Protein AF-A0A7V5AS03-F1 (afdb_monomer)

Radius of gyration: 20.43 Å; Cα contacts (8 Å, |Δi|>4): 268; chains: 1; bounding box: 52×43×60 Å

Sequence (232 aa):
MTRRVFMLVLIAIARPTVVSLLVSAAVMFVGWFINIVTYGILQKKQKLITSGPYAFVRNPFYVGTFFADVGMSIAANPFDLIVLLICVLYFFLQVLFYGLQIKREERDLLALFGEEYSAYCRRVPRIVPSIRSGLRNGGFHFEWSFDVALFNRVFSRATGAYLWLCFIWGVFLVSPKGGCFLSGSLQFNRLLSDRLFLPIFVAAVCVYGMFKVIEDVHKNEEKRKAKGIQFS

pLDDT: mean 82.78, std 12.19, range [33.81, 95.69]

Foldseek 3Di:
DLVVVLLVVLLQQALFDPVLLVQLVVLLVQLLVQQLQVQQQDPDLPDDDCAACNQFAVCSNVVSVVSNLVSSLSRSPCVDPVSVVSSVVSVVVSVVVVVVVLVVVLVVCCVRPPPVSVVSPVQYHHHDTDPVSQVVRHHRDGDGHPLSSLLSVSQLVSLVSVLSSLVSVLLCVQCVPSDRPVVDDPSVVVSCVDPPSVVVNVVSVVSSVVSVVVNVVSNVVVVVVVVDDPPD

Mean predicted aligned error: 8.15 Å

Nearest PDB structures (foldseek):
  7bw1-assembly1_A  TM=6.493E-01  e=6.201E-01  Homo sapiens
  7c83-assembly1_A  TM=5.846E-01  e=6.513E-01  Pseudomonadota bacterium

Solvent-accessible surface area (backbone atoms only — not comparable to full-atom values): 12228 Å² total; per-residue (Å²): 114,68,69,60,54,51,54,53,55,41,60,55,66,28,54,56,45,73,67,32,42,54,53,13,52,55,36,26,47,54,8,43,51,44,30,46,59,45,31,13,55,53,55,82,94,76,59,92,79,50,41,23,62,34,8,19,9,66,41,42,51,59,47,11,49,48,34,31,52,50,11,55,45,33,30,28,27,54,86,40,68,68,52,35,53,53,48,52,53,48,50,54,52,46,52,54,55,46,54,55,50,49,55,51,52,53,49,54,46,37,73,74,47,41,66,63,44,54,57,47,58,75,61,25,42,65,67,67,71,31,70,72,28,10,64,74,43,59,28,78,59,66,76,75,32,68,68,40,17,39,61,64,43,43,59,41,56,45,42,53,53,50,50,52,49,50,51,52,51,44,54,42,71,57,43,85,70,82,58,62,59,81,70,70,70,75,47,59,60,51,43,70,64,36,85,68,50,45,62,54,53,51,50,51,51,52,51,33,52,50,45,45,50,52,31,52,50,53,47,51,50,52,53,44,59,76,72,56,76,86,80,126

Secondary structure (DSSP, 8-state):
-HHHHHHHHHHHH----HHHHHHHHHHHHHHHHHHHHHHHH--TTTS---STHHHH-S-HHHHHHHHHHHHHHHHT-TTSHHHHHHHHHHHHHHHHHHHHHHHHHHHHHHHHHHHHHHHHHHHS-SSS--HHHHHHTTTT-----HHHHHHTTHHHHHHHHHHHHHHHHHHHHH-TT---TTS-SHHHHHHHH-TTHHHHHHHHHHHHHHHHHHHHHHHHHHHHHHHS----

Structure (mmCIF, N/CA/C/O backbone):
data_AF-A0A7V5AS03-F1
#
_entry.id   AF-A0A7V5AS03-F1
#
loop_
_atom_site.group_PDB
_atom_site.id
_atom_site.type_symbol
_atom_site.label_atom_id
_atom_site.label_alt_id
_atom_site.label_comp_id
_atom_site.label_asym_id
_atom_site.label_entity_id
_atom_site.label_seq_id
_atom_site.pdbx_PDB_ins_code
_atom_site.Cartn_x
_atom_site.Cartn_y
_atom_site.Cartn_z
_atom_site.occupancy
_atom_site.B_iso_or_equiv
_atom_site.auth_seq_id
_atom_site.auth_comp_id
_atom_site.auth_asym_id
_atom_site.auth_atom_id
_atom_site.pdbx_PDB_model_num
ATOM 1 N N . MET A 1 1 ? 12.578 -1.404 5.819 1.00 55.88 1 MET A N 1
ATOM 2 C CA . MET A 1 1 ? 13.879 -1.643 5.157 1.00 55.88 1 MET A CA 1
ATOM 3 C C . MET A 1 1 ? 13.707 -2.489 3.895 1.00 55.88 1 MET A C 1
ATOM 5 O O . MET A 1 1 ? 14.140 -2.046 2.842 1.00 55.88 1 MET A O 1
ATOM 9 N N . THR A 1 2 ? 12.969 -3.602 3.961 1.00 74.25 2 THR A N 1
ATOM 10 C CA . THR A 1 2 ? 12.704 -4.542 2.847 1.00 74.25 2 THR A CA 1
ATOM 11 C C . THR A 1 2 ? 12.249 -3.903 1.526 1.00 74.25 2 THR A C 1
ATOM 13 O O . THR A 1 2 ? 12.865 -4.136 0.495 1.00 74.25 2 THR A O 1
ATOM 16 N N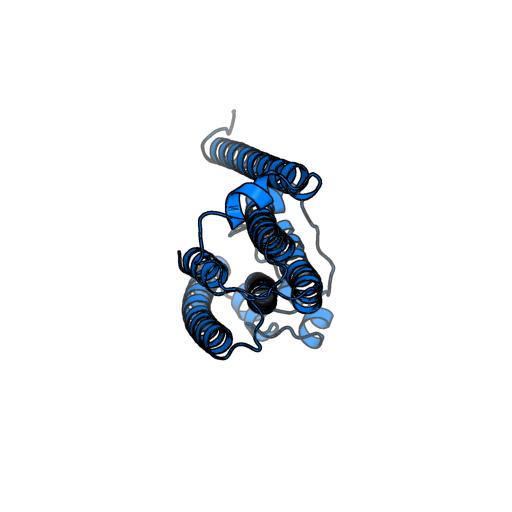 . ARG A 1 3 ? 11.229 -3.032 1.542 1.00 81.69 3 ARG A N 1
ATOM 17 C CA . ARG A 1 3 ? 10.676 -2.423 0.311 1.00 81.69 3 ARG A CA 1
ATOM 18 C C . ARG A 1 3 ? 11.675 -1.551 -0.467 1.00 81.69 3 ARG A C 1
ATOM 20 O O . ARG A 1 3 ? 11.662 -1.562 -1.688 1.00 81.69 3 ARG A O 1
ATOM 27 N N . ARG A 1 4 ? 12.553 -0.815 0.227 1.00 84.06 4 ARG A N 1
ATOM 28 C CA . ARG A 1 4 ? 13.565 0.040 -0.427 1.00 84.06 4 ARG A CA 1
ATOM 29 C C . ARG A 1 4 ? 14.640 -0.794 -1.117 1.00 84.06 4 ARG A C 1
ATOM 31 O O . ARG A 1 4 ? 15.046 -0.459 -2.218 1.00 84.06 4 ARG A O 1
ATOM 38 N N . VAL A 1 5 ? 15.068 -1.882 -0.479 1.00 85.75 5 VAL A N 1
ATOM 39 C CA . VAL A 1 5 ? 16.029 -2.819 -1.075 1.00 85.75 5 VAL A CA 1
ATOM 40 C C . VAL A 1 5 ? 15.427 -3.455 -2.325 1.00 85.75 5 VAL A C 1
ATOM 42 O O . VAL A 1 5 ? 16.068 -3.451 -3.366 1.00 85.75 5 VAL A O 1
ATOM 45 N N . PHE A 1 6 ? 14.170 -3.901 -2.257 1.00 86.62 6 PHE A N 1
ATOM 46 C CA . PHE A 1 6 ? 13.455 -4.435 -3.417 1.00 86.62 6 PHE A CA 1
ATOM 47 C C . PHE A 1 6 ? 13.388 -3.435 -4.583 1.00 86.62 6 PHE A C 1
ATOM 49 O O . PHE A 1 6 ? 13.744 -3.783 -5.701 1.00 86.62 6 PHE A O 1
ATOM 56 N N . MET A 1 7 ? 13.031 -2.173 -4.317 1.00 85.38 7 MET A N 1
ATOM 57 C CA . MET A 1 7 ? 13.027 -1.103 -5.327 1.00 85.38 7 MET A CA 1
ATOM 58 C C . MET A 1 7 ? 14.393 -0.912 -6.007 1.00 85.38 7 MET A C 1
ATOM 60 O O . MET A 1 7 ? 14.444 -0.712 -7.218 1.00 85.38 7 MET A O 1
ATOM 64 N N . LEU A 1 8 ? 15.490 -0.959 -5.243 1.00 86.06 8 LEU A N 1
ATOM 65 C CA . LEU A 1 8 ? 16.849 -0.823 -5.782 1.00 86.06 8 LEU A CA 1
ATOM 66 C C . LEU A 1 8 ? 17.249 -2.033 -6.631 1.00 86.06 8 LEU A C 1
ATOM 68 O O . LEU A 1 8 ? 17.814 -1.861 -7.708 1.00 86.06 8 LEU A O 1
ATOM 72 N N . VAL A 1 9 ? 16.915 -3.242 -6.171 1.00 86.06 9 VAL A N 1
ATOM 73 C CA . VAL A 1 9 ? 17.137 -4.478 -6.933 1.00 86.06 9 VAL A CA 1
ATOM 74 C C . VAL A 1 9 ? 16.369 -4.426 -8.249 1.00 86.06 9 VAL A C 1
ATOM 76 O O . VAL A 1 9 ? 16.963 -4.682 -9.291 1.00 86.06 9 VAL A O 1
ATOM 79 N N . LEU A 1 10 ? 15.091 -4.030 -8.222 1.00 84.56 10 LEU A N 1
ATOM 80 C CA . LEU A 1 10 ? 14.282 -3.895 -9.430 1.00 84.56 10 LEU A CA 1
ATOM 81 C C . LEU A 1 10 ? 14.875 -2.879 -10.406 1.00 84.56 10 LEU A C 1
ATOM 83 O O . LEU A 1 10 ? 14.953 -3.193 -11.583 1.00 84.56 10 LEU A O 1
ATOM 87 N N . ILE A 1 11 ? 15.349 -1.713 -9.951 1.00 83.69 11 ILE A N 1
ATOM 88 C CA . ILE A 1 11 ? 16.015 -0.737 -10.838 1.00 83.69 11 ILE A CA 1
ATOM 89 C C . ILE A 1 11 ? 17.204 -1.369 -11.572 1.00 83.69 11 ILE A C 1
ATOM 91 O O . ILE A 1 11 ? 17.382 -1.128 -12.762 1.00 83.69 11 ILE A O 1
ATOM 95 N N . ALA A 1 12 ? 18.007 -2.181 -10.880 1.00 81.56 12 ALA A N 1
ATOM 96 C CA . ALA A 1 12 ? 19.215 -2.763 -11.457 1.00 81.56 12 ALA A CA 1
ATOM 97 C C . ALA A 1 12 ? 18.928 -3.788 -12.568 1.00 81.56 12 ALA A C 1
ATOM 99 O O . ALA A 1 12 ? 19.730 -3.927 -13.491 1.00 81.56 12 ALA A O 1
ATOM 100 N N . ILE A 1 13 ? 17.800 -4.497 -12.481 1.00 80.12 13 ILE A N 1
ATOM 101 C CA . ILE A 1 13 ? 17.441 -5.596 -13.394 1.00 80.12 13 ILE A CA 1
ATOM 102 C C . ILE A 1 13 ? 16.278 -5.261 -14.336 1.00 80.12 13 ILE A C 1
ATOM 104 O O . ILE A 1 13 ? 15.961 -6.064 -15.211 1.00 80.12 13 ILE A O 1
ATOM 108 N N . ALA A 1 14 ? 15.615 -4.118 -14.143 1.00 80.75 14 ALA A N 1
ATOM 109 C CA . ALA A 1 14 ? 14.392 -3.771 -14.852 1.00 80.75 14 ALA A CA 1
ATOM 110 C C . ALA A 1 14 ? 14.622 -3.699 -16.363 1.00 80.75 14 ALA A C 1
ATOM 112 O O . ALA A 1 14 ? 15.561 -3.063 -16.847 1.00 80.75 14 ALA A O 1
ATOM 113 N N . ARG A 1 15 ? 13.694 -4.298 -17.111 1.00 81.50 15 ARG A N 1
ATOM 114 C CA . ARG A 1 15 ? 13.629 -4.208 -18.576 1.00 81.50 15 ARG A CA 1
ATOM 115 C C . ARG A 1 15 ? 12.281 -3.636 -19.010 1.00 81.50 15 ARG A C 1
ATOM 117 O O . ARG A 1 15 ? 11.493 -4.356 -19.623 1.00 81.50 15 ARG A O 1
ATOM 124 N N . PRO A 1 16 ? 11.976 -2.378 -18.646 1.00 83.81 16 PRO A N 1
ATOM 125 C CA . PRO A 1 16 ? 10.652 -1.798 -18.835 1.00 83.81 16 PRO A CA 1
ATOM 126 C C . PRO A 1 16 ? 10.241 -1.769 -20.312 1.00 83.81 16 PRO A C 1
ATOM 128 O O . PRO A 1 16 ? 11.069 -1.645 -21.211 1.00 83.81 16 PRO A O 1
ATOM 131 N N . THR A 1 17 ? 8.936 -1.855 -20.554 1.00 84.81 17 THR A N 1
ATOM 132 C CA . THR A 1 17 ? 8.297 -1.640 -21.859 1.00 84.81 17 THR A CA 1
ATOM 133 C C . THR A 1 17 ? 7.245 -0.543 -21.706 1.00 84.81 17 THR A C 1
ATOM 135 O O . THR A 1 17 ? 6.766 -0.304 -20.598 1.00 84.81 17 THR A O 1
ATOM 138 N N . VAL A 1 18 ? 6.826 0.107 -22.797 1.00 85.50 18 VAL A N 1
ATOM 139 C CA . VAL A 1 18 ? 5.763 1.134 -22.728 1.00 85.50 18 VAL A CA 1
ATOM 140 C C . VAL A 1 18 ? 4.493 0.565 -22.091 1.00 85.50 18 VAL A C 1
ATOM 142 O O . VAL A 1 18 ? 3.920 1.180 -21.196 1.00 85.50 18 VAL A O 1
ATOM 145 N N . VAL A 1 19 ? 4.091 -0.642 -22.500 1.00 87.69 19 VAL A N 1
ATOM 146 C CA . VAL A 1 19 ? 2.902 -1.316 -21.961 1.00 87.69 19 VAL A CA 1
ATOM 147 C C . VAL A 1 19 ? 3.066 -1.590 -20.469 1.00 87.69 19 VAL A C 1
ATOM 149 O O . VAL A 1 19 ? 2.176 -1.261 -19.689 1.00 87.69 19 VAL A O 1
ATOM 152 N N . SER A 1 20 ? 4.210 -2.135 -20.043 1.00 87.56 20 SER A N 1
ATOM 153 C CA . SER A 1 20 ? 4.434 -2.441 -18.629 1.00 87.56 20 SER A CA 1
ATOM 154 C C . SER A 1 20 ? 4.477 -1.178 -17.764 1.00 87.56 20 SER A C 1
ATOM 156 O O . SER A 1 20 ? 3.948 -1.175 -16.656 1.00 87.56 20 SER A O 1
ATOM 158 N N . LEU A 1 21 ? 5.01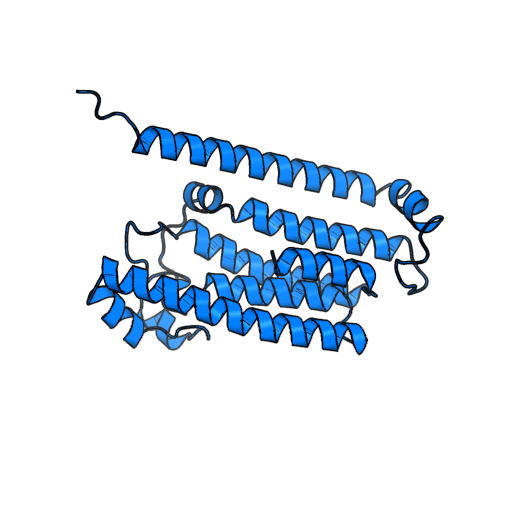4 -0.074 -18.283 1.00 88.75 21 LEU A N 1
ATOM 159 C CA . LEU A 1 21 ? 5.024 1.219 -17.602 1.00 88.75 21 LEU A CA 1
ATOM 160 C C . LEU A 1 21 ? 3.614 1.811 -17.467 1.00 88.75 21 LEU A C 1
ATOM 162 O O . LEU A 1 21 ? 3.232 2.215 -16.370 1.00 88.75 21 LEU A O 1
ATOM 166 N N . LEU A 1 22 ? 2.808 1.799 -18.531 1.00 90.69 22 LEU A N 1
ATOM 167 C CA . LEU A 1 22 ? 1.426 2.290 -18.483 1.00 90.69 22 LEU A CA 1
ATOM 168 C C . LEU A 1 22 ? 0.554 1.465 -17.529 1.00 90.69 22 LEU A C 1
ATOM 170 O O . LEU A 1 22 ? -0.144 2.025 -16.681 1.00 90.69 22 LEU A O 1
ATOM 174 N N . VAL A 1 23 ? 0.644 0.134 -17.611 1.00 92.81 23 VAL A N 1
ATOM 175 C CA . VAL A 1 23 ? -0.077 -0.766 -16.701 1.00 92.81 23 VAL A CA 1
ATOM 176 C C . VAL A 1 23 ? 0.400 -0.561 -15.262 1.00 92.81 23 VAL A C 1
ATOM 178 O O . VAL A 1 23 ? -0.426 -0.476 -14.354 1.00 92.81 23 VAL A O 1
ATOM 181 N N . SER A 1 24 ? 1.710 -0.409 -15.037 1.00 92.62 24 SER A N 1
ATOM 182 C CA . SER A 1 24 ? 2.242 -0.139 -13.699 1.00 92.62 24 SER A CA 1
ATOM 183 C C . SER A 1 24 ? 1.695 1.155 -13.106 1.00 92.62 24 SER A C 1
ATOM 185 O O . SER A 1 24 ? 1.275 1.148 -11.953 1.00 92.62 24 SER A O 1
ATOM 187 N N . ALA A 1 25 ? 1.623 2.235 -13.890 1.00 92.62 25 ALA A N 1
ATOM 188 C CA . ALA A 1 25 ? 1.111 3.520 -13.434 1.00 92.62 25 ALA A CA 1
ATOM 189 C C . ALA A 1 25 ? -0.353 3.402 -12.992 1.00 92.62 25 ALA A C 1
ATOM 191 O O . ALA A 1 25 ? -0.701 3.853 -11.901 1.00 92.62 25 ALA A O 1
ATOM 192 N N . ALA A 1 26 ? -1.188 2.722 -13.786 1.00 95.44 26 ALA A N 1
ATOM 193 C CA . ALA A 1 26 ? -2.590 2.483 -13.453 1.00 95.44 26 ALA A CA 1
ATOM 194 C C . ALA A 1 26 ? -2.748 1.640 -12.173 1.00 95.44 26 ALA A C 1
ATOM 196 O O . ALA A 1 26 ? -3.506 2.001 -11.272 1.00 95.44 26 ALA A O 1
ATOM 197 N N . VAL A 1 27 ? -1.994 0.544 -12.048 1.00 95.50 27 VAL A N 1
ATOM 198 C CA . VAL A 1 27 ? -2.061 -0.345 -10.875 1.00 95.50 27 VAL A CA 1
ATOM 199 C C . VAL A 1 27 ? -1.530 0.347 -9.611 1.00 95.50 27 VAL A C 1
ATOM 201 O O . VAL A 1 27 ? -2.137 0.248 -8.542 1.00 95.50 27 VAL A O 1
ATOM 204 N N . MET A 1 28 ? -0.431 1.101 -9.721 1.00 93.88 28 MET A N 1
ATOM 205 C CA . MET A 1 28 ? 0.105 1.905 -8.619 1.00 93.88 28 MET A CA 1
ATOM 206 C C . MET A 1 28 ? -0.878 2.991 -8.191 1.00 93.88 28 MET A C 1
ATOM 208 O O . MET A 1 28 ? -1.044 3.204 -6.989 1.00 93.88 28 MET A O 1
ATOM 212 N N . PHE A 1 29 ? -1.559 3.632 -9.142 1.00 93.62 29 PHE A N 1
ATOM 213 C CA . PHE A 1 29 ? -2.587 4.624 -8.854 1.00 93.62 29 PHE A CA 1
ATOM 214 C C . PHE A 1 29 ? -3.712 4.044 -8.004 1.00 93.62 29 PHE A C 1
ATOM 216 O O . PHE A 1 29 ? -4.018 4.601 -6.951 1.00 93.62 29 PHE A O 1
ATOM 223 N N . VAL A 1 30 ? -4.246 2.878 -8.377 1.00 95.56 30 VAL A N 1
ATOM 224 C CA . VAL A 1 30 ? -5.272 2.183 -7.584 1.00 95.56 30 VAL A CA 1
ATOM 225 C C . VAL A 1 30 ? -4.769 1.877 -6.170 1.00 95.56 30 VAL A C 1
ATOM 227 O O . VAL A 1 30 ? -5.444 2.191 -5.187 1.00 95.56 30 VAL A O 1
ATOM 230 N N . GLY A 1 31 ? -3.565 1.314 -6.038 1.00 94.25 31 GLY A N 1
ATOM 231 C CA . GLY A 1 31 ? -3.004 0.967 -4.731 1.00 94.25 31 GLY A CA 1
ATOM 232 C C . GLY A 1 31 ? -2.789 2.178 -3.819 1.00 94.25 31 GLY A C 1
ATOM 233 O O . GLY A 1 31 ? -3.138 2.154 -2.634 1.00 94.25 31 GLY A O 1
ATOM 234 N N . TRP A 1 32 ? -2.255 3.269 -4.368 1.00 92.81 32 TRP A N 1
ATOM 235 C CA . TRP A 1 32 ? -2.048 4.501 -3.611 1.00 92.81 32 TRP A CA 1
ATOM 236 C C . TRP A 1 32 ? -3.347 5.225 -3.296 1.00 92.81 32 TRP A C 1
ATOM 238 O O . TRP A 1 32 ? -3.466 5.747 -2.191 1.00 92.81 32 TRP A O 1
ATOM 248 N N . PHE A 1 33 ? -4.329 5.199 -4.193 1.00 92.88 33 PHE A N 1
ATOM 249 C CA . PHE A 1 33 ? -5.653 5.749 -3.930 1.00 92.88 33 PHE A CA 1
ATOM 250 C C . PHE A 1 33 ? -6.300 5.075 -2.713 1.00 92.88 33 PHE A C 1
ATOM 252 O O . PHE A 1 33 ? -6.699 5.760 -1.772 1.00 92.88 33 PHE A O 1
ATOM 259 N N . ILE A 1 34 ? -6.282 3.736 -2.654 1.00 92.94 34 ILE A N 1
ATOM 260 C CA . ILE A 1 34 ? -6.764 2.975 -1.486 1.00 92.94 34 ILE A CA 1
ATOM 261 C C . ILE A 1 34 ? -6.042 3.421 -0.206 1.00 92.94 34 ILE A C 1
ATOM 263 O O . ILE A 1 34 ? -6.679 3.636 0.828 1.00 92.94 34 ILE A O 1
ATOM 267 N N . ASN A 1 35 ? -4.719 3.591 -0.264 1.00 93.06 35 ASN A N 1
ATOM 268 C CA . ASN A 1 35 ? -3.922 4.017 0.886 1.00 93.06 35 ASN A CA 1
ATOM 269 C C . ASN A 1 35 ? -4.222 5.457 1.326 1.00 93.06 35 ASN A C 1
ATOM 271 O O . ASN A 1 35 ? -4.275 5.709 2.527 1.00 93.06 35 ASN A O 1
ATOM 275 N N . ILE A 1 36 ? -4.422 6.389 0.390 1.00 91.31 36 ILE A N 1
ATOM 276 C CA . ILE A 1 36 ? -4.763 7.793 0.679 1.00 91.31 36 ILE A CA 1
ATOM 277 C C . ILE A 1 36 ? -6.121 7.872 1.376 1.00 91.31 36 ILE A C 1
ATOM 279 O O . ILE A 1 36 ? -6.247 8.537 2.405 1.00 91.31 36 ILE A O 1
ATOM 283 N N . VAL A 1 37 ? -7.116 7.138 0.873 1.00 91.06 37 VAL A N 1
ATOM 284 C CA . VAL A 1 37 ? -8.435 7.062 1.512 1.00 91.06 37 VAL A CA 1
ATOM 285 C C . VAL A 1 37 ? -8.320 6.431 2.901 1.00 91.06 37 VAL A C 1
ATOM 287 O O . VAL A 1 37 ? -8.812 6.992 3.875 1.00 91.06 37 VAL A O 1
ATOM 290 N N . THR A 1 38 ? -7.604 5.308 3.017 1.00 91.00 38 THR A N 1
ATOM 291 C CA . THR A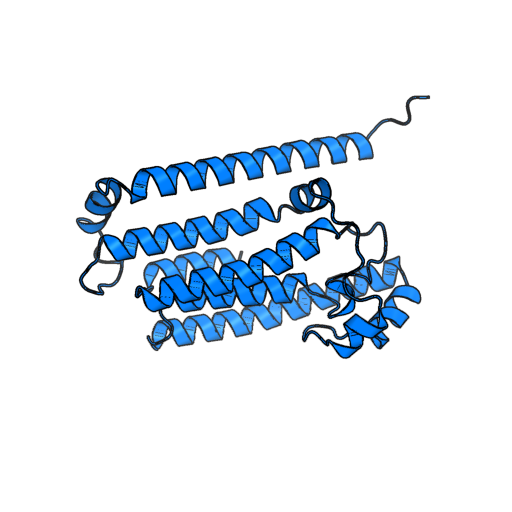 1 38 ? -7.408 4.587 4.287 1.00 91.00 38 THR A CA 1
ATOM 292 C C . THR A 1 38 ? -6.726 5.446 5.349 1.00 91.00 38 THR A C 1
ATOM 294 O O . THR A 1 38 ? -7.126 5.436 6.510 1.00 91.00 38 THR A O 1
ATOM 297 N N . TYR A 1 39 ? -5.680 6.185 4.985 1.00 89.31 39 TYR A N 1
ATOM 298 C CA . TYR A 1 39 ? -4.938 6.978 5.957 1.00 89.31 39 TYR A CA 1
ATOM 299 C C . TYR A 1 39 ? -5.607 8.293 6.319 1.00 89.31 39 TYR A C 1
ATOM 301 O O . TYR A 1 39 ? -5.368 8.753 7.429 1.00 89.31 39 TYR A O 1
ATOM 309 N N . GLY A 1 40 ? -6.430 8.879 5.447 1.00 86.25 40 GLY A N 1
ATOM 310 C CA . GLY A 1 40 ? -7.164 10.103 5.784 1.00 86.25 40 GLY A CA 1
ATOM 311 C C . GLY A 1 40 ? -8.299 9.900 6.779 1.00 86.25 40 GLY A C 1
ATOM 312 O O . GLY A 1 40 ? -8.769 10.863 7.369 1.00 86.25 40 GLY A O 1
ATOM 313 N N . ILE A 1 41 ? -8.704 8.653 7.019 1.00 87.50 41 ILE A N 1
ATOM 314 C CA . ILE A 1 41 ? -9.659 8.312 8.082 1.00 87.50 41 ILE A CA 1
ATOM 315 C C . ILE A 1 41 ? -8.979 7.769 9.341 1.00 87.50 41 ILE A C 1
ATOM 317 O O . ILE A 1 41 ? -9.590 7.748 10.403 1.00 87.50 41 ILE A O 1
ATOM 321 N N . LEU A 1 42 ? -7.724 7.309 9.250 1.00 85.69 42 LEU A N 1
ATOM 322 C CA . LEU A 1 42 ? -7.068 6.559 10.321 1.00 85.69 42 LEU A CA 1
ATOM 323 C C . LEU A 1 42 ? -6.574 7.456 11.469 1.00 85.69 42 LEU A C 1
ATOM 325 O O . LEU A 1 42 ? -5.442 7.946 11.454 1.00 85.69 42 LEU A O 1
ATOM 329 N N . GLN A 1 43 ? -7.379 7.544 12.525 1.00 81.38 43 GLN A N 1
ATOM 330 C CA . GLN A 1 43 ? -7.007 8.108 13.825 1.00 81.38 43 GLN A CA 1
ATOM 331 C C . GLN A 1 43 ? -6.413 7.021 14.730 1.00 81.38 43 GLN A C 1
ATOM 333 O O . GLN A 1 43 ? -7.114 6.259 15.401 1.00 81.38 43 GLN A O 1
ATOM 338 N N . LYS A 1 44 ? -5.083 6.899 14.721 1.00 75.38 44 LYS A N 1
ATOM 339 C CA . LYS A 1 44 ? -4.384 5.802 15.408 1.00 75.38 44 LYS A CA 1
ATOM 340 C C . LYS A 1 44 ? -4.657 5.805 16.912 1.00 75.38 44 LYS A C 1
ATOM 342 O O . LYS A 1 44 ? -4.325 6.767 17.594 1.00 75.38 44 LYS A O 1
ATOM 347 N N . LYS A 1 45 ? -5.158 4.672 17.419 1.00 74.31 45 LYS A N 1
ATOM 348 C CA . LYS A 1 45 ? -5.345 4.371 18.852 1.00 74.31 45 LYS A CA 1
ATOM 349 C C . LYS A 1 45 ? -6.292 5.325 19.608 1.00 74.31 45 LYS A C 1
ATOM 351 O O . LYS A 1 45 ? -6.347 5.239 20.825 1.00 74.31 45 LYS A O 1
ATOM 356 N N . GLN A 1 46 ? -7.038 6.189 18.913 1.00 79.50 46 GLN A N 1
ATOM 357 C CA . GLN A 1 46 ? -8.012 7.099 19.535 1.00 79.50 46 GLN A CA 1
ATOM 358 C C . GLN A 1 46 ? -9.440 6.547 19.475 1.00 79.50 46 GLN A C 1
ATOM 360 O O . GLN A 1 46 ? -10.172 6.617 20.455 1.00 79.50 46 GLN A O 1
ATOM 365 N N . LYS A 1 47 ? -9.828 5.962 18.337 1.00 85.69 47 LYS A N 1
ATOM 366 C CA . LYS A 1 47 ? -11.159 5.385 18.126 1.00 85.69 47 LYS A CA 1
ATOM 367 C C . LYS A 1 47 ? -11.070 4.157 17.232 1.00 85.69 47 LYS A C 1
ATOM 369 O O . LYS A 1 47 ? -10.229 4.102 16.330 1.00 85.69 47 LYS A O 1
ATOM 374 N N . LEU A 1 48 ? -11.945 3.181 17.462 1.00 89.44 48 LEU A N 1
ATOM 375 C CA . LEU A 1 48 ? -12.084 2.052 16.557 1.00 89.44 48 LEU A CA 1
ATOM 376 C C . LEU A 1 48 ? -12.819 2.493 15.283 1.00 89.44 48 LEU A C 1
ATOM 378 O O . LEU A 1 48 ? -13.978 2.901 15.316 1.00 89.44 48 LEU A O 1
ATOM 382 N N . ILE A 1 49 ? -12.135 2.404 14.143 1.00 90.25 49 ILE A N 1
ATOM 383 C CA . ILE A 1 49 ? -12.698 2.752 12.836 1.00 90.25 49 ILE A CA 1
ATOM 384 C C . ILE A 1 49 ? -13.159 1.475 12.146 1.00 90.25 49 ILE A C 1
ATOM 386 O O . ILE A 1 49 ? -12.370 0.557 11.919 1.00 90.25 49 ILE A O 1
ATOM 390 N N . THR A 1 50 ? -14.445 1.430 11.807 1.00 91.19 50 THR A N 1
ATOM 391 C CA . THR A 1 50 ? -15.086 0.271 11.166 1.00 91.19 50 THR A CA 1
ATOM 392 C C . THR A 1 50 ? -15.820 0.626 9.871 1.00 91.19 50 THR A C 1
ATOM 394 O O . THR A 1 50 ? -16.407 -0.257 9.250 1.00 91.19 50 THR A O 1
ATOM 397 N N . SER A 1 51 ? -15.759 1.891 9.441 1.00 90.25 51 SER A N 1
ATOM 398 C CA . SER A 1 51 ? -16.425 2.413 8.244 1.00 90.25 51 SER A CA 1
ATOM 399 C C . SER A 1 51 ? -15.448 2.716 7.099 1.00 90.25 51 SER A C 1
ATOM 401 O O . SER A 1 51 ? -14.222 2.660 7.256 1.00 90.25 51 SER A O 1
ATOM 403 N N . GLY A 1 52 ? -15.985 2.998 5.908 1.00 90.50 52 GLY A N 1
ATOM 404 C CA . GLY A 1 52 ? -15.178 3.239 4.713 1.00 90.50 52 GLY A CA 1
ATOM 405 C C . GLY A 1 52 ? -14.416 1.981 4.278 1.00 90.50 52 GLY A C 1
ATOM 406 O O . GLY A 1 52 ? -14.960 0.881 4.361 1.00 90.50 52 GLY A O 1
ATOM 407 N N . PRO A 1 53 ? -13.143 2.080 3.848 1.00 92.69 53 PRO A N 1
ATOM 408 C CA . PRO A 1 53 ? -12.323 0.910 3.517 1.00 92.69 53 PRO A CA 1
ATOM 409 C C . PRO A 1 53 ? -12.271 -0.160 4.622 1.00 92.69 53 PRO A C 1
ATOM 411 O O . PRO A 1 53 ? -12.212 -1.352 4.310 1.00 92.69 53 PRO A O 1
ATOM 414 N N . TYR A 1 54 ? -12.355 0.244 5.897 1.00 92.69 54 TYR A N 1
ATOM 415 C CA . TYR A 1 54 ? -12.371 -0.672 7.043 1.00 92.69 54 TYR A CA 1
ATOM 416 C C . TYR A 1 54 ? -13.664 -1.508 7.132 1.00 92.69 54 TYR A C 1
ATOM 418 O O . TYR A 1 54 ? -13.662 -2.580 7.725 1.00 92.69 54 TYR A O 1
ATOM 426 N N . ALA A 1 55 ? -14.755 -1.107 6.470 1.00 93.44 55 ALA A N 1
ATOM 427 C CA . ALA A 1 55 ? -15.977 -1.915 6.394 1.00 93.44 55 ALA A CA 1
ATOM 428 C C . ALA A 1 55 ? -15.804 -3.169 5.508 1.00 93.44 55 ALA A C 1
ATOM 430 O O . ALA A 1 55 ? -16.445 -4.205 5.727 1.00 93.44 55 ALA A O 1
ATOM 431 N N . PHE A 1 56 ? -14.934 -3.088 4.494 1.00 94.31 56 PHE A N 1
ATOM 432 C CA . PHE A 1 56 ? -14.716 -4.146 3.500 1.00 94.31 56 PHE A CA 1
ATOM 433 C C . PHE A 1 56 ? -13.610 -5.122 3.906 1.00 94.31 56 PHE A C 1
ATOM 435 O O . PHE A 1 56 ? -13.672 -6.305 3.563 1.00 94.31 56 PHE A O 1
ATOM 442 N N . VAL A 1 57 ? -12.591 -4.633 4.615 1.00 95.19 57 VAL A N 1
ATOM 443 C CA . VAL A 1 57 ? -11.430 -5.403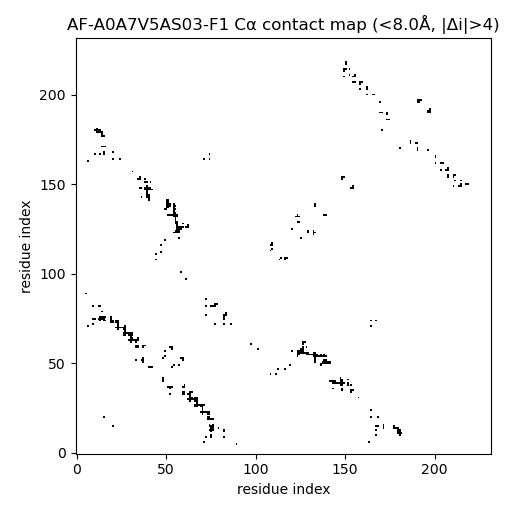 5.069 1.00 95.19 57 VAL A CA 1
ATOM 444 C C . VAL A 1 57 ? -10.829 -4.741 6.303 1.00 95.19 57 VAL A C 1
ATOM 446 O O . VAL A 1 57 ? -10.759 -3.522 6.375 1.00 95.19 57 VAL A O 1
ATOM 449 N N . ARG A 1 58 ? -10.334 -5.525 7.266 1.00 94.06 58 ARG A N 1
ATOM 450 C CA . ARG A 1 58 ? -9.755 -4.974 8.505 1.00 94.06 58 ARG A CA 1
ATOM 451 C C . ARG A 1 58 ? -8.445 -4.221 8.300 1.00 94.06 58 ARG A C 1
ATOM 453 O O . ARG A 1 58 ? -8.123 -3.328 9.074 1.00 94.06 58 ARG A O 1
ATOM 460 N N . ASN A 1 59 ? -7.699 -4.595 7.264 1.00 93.44 59 ASN A N 1
ATOM 461 C CA . ASN A 1 59 ? -6.348 -4.119 6.986 1.00 93.44 59 ASN A CA 1
ATOM 462 C C . ASN A 1 59 ? -6.233 -3.523 5.561 1.00 93.44 59 ASN A C 1
ATOM 464 O O . ASN A 1 59 ? -5.412 -3.992 4.768 1.00 93.44 59 ASN A O 1
ATOM 468 N N . PRO A 1 60 ? -7.030 -2.494 5.203 1.00 93.62 60 PRO A N 1
ATOM 469 C CA . PRO A 1 60 ? -7.112 -1.970 3.833 1.00 93.62 60 PRO A CA 1
ATOM 470 C C . PRO A 1 60 ? -5.798 -1.342 3.350 1.00 93.62 60 PRO A C 1
ATOM 472 O O . PRO A 1 60 ? -5.473 -1.415 2.167 1.00 93.62 60 PRO A O 1
ATOM 475 N N . PHE A 1 61 ? -4.981 -0.821 4.269 1.00 91.38 61 PHE A N 1
ATOM 476 C CA . PHE A 1 61 ? -3.648 -0.297 3.962 1.00 91.38 61 PHE A CA 1
ATOM 477 C C . PHE A 1 61 ? -2.721 -1.350 3.326 1.00 91.38 61 PHE A C 1
ATOM 479 O O . PHE A 1 61 ? -1.934 -1.065 2.418 1.00 91.38 61 PHE A O 1
ATOM 486 N N . TYR A 1 62 ? -2.806 -2.595 3.791 1.00 92.12 62 TYR A N 1
ATOM 487 C CA . TYR A 1 62 ? -1.980 -3.675 3.258 1.00 92.12 62 TYR A CA 1
ATOM 488 C C . TYR A 1 62 ? -2.464 -4.098 1.868 1.00 92.12 62 TYR A C 1
ATOM 490 O O . TYR A 1 62 ? -1.640 -4.440 1.025 1.00 92.12 62 TYR A O 1
ATOM 498 N N . VAL A 1 63 ? -3.769 -3.984 1.596 1.00 93.12 63 VAL A N 1
ATOM 499 C CA . VAL A 1 63 ? -4.349 -4.195 0.261 1.00 93.12 63 VAL A CA 1
ATOM 500 C C . VAL A 1 63 ? -3.854 -3.127 -0.716 1.00 93.12 63 VAL A C 1
ATOM 502 O O . VAL A 1 63 ? -3.323 -3.465 -1.771 1.00 93.12 63 VAL A O 1
ATOM 505 N N . GLY A 1 64 ? -3.944 -1.843 -0.355 1.00 93.38 64 GLY A N 1
ATOM 506 C CA . GLY A 1 64 ? -3.438 -0.756 -1.201 1.00 93.38 64 GLY A CA 1
ATOM 507 C C . GLY A 1 64 ? -1.930 -0.863 -1.449 1.00 93.38 64 GLY A C 1
ATOM 508 O O . GLY A 1 64 ? -1.451 -0.692 -2.571 1.00 93.38 64 GLY A O 1
ATOM 509 N N . THR A 1 65 ? -1.167 -1.235 -0.418 1.00 91.62 65 THR A N 1
ATOM 510 C CA . THR A 1 65 ? 0.279 -1.456 -0.557 1.00 91.62 65 THR A CA 1
ATOM 511 C C . THR A 1 65 ? 0.606 -2.659 -1.441 1.00 91.62 65 THR A C 1
ATOM 513 O O . THR A 1 65 ? 1.522 -2.554 -2.252 1.00 91.62 65 THR A O 1
ATOM 516 N N . PHE A 1 66 ? -0.166 -3.746 -1.361 1.00 92.38 66 PHE A N 1
ATOM 517 C CA . PHE A 1 66 ? -0.029 -4.891 -2.259 1.00 92.38 66 PHE A CA 1
ATOM 518 C C . PHE A 1 66 ? -0.211 -4.482 -3.725 1.00 92.38 66 PHE A C 1
ATOM 520 O O . PHE A 1 66 ? 0.660 -4.770 -4.539 1.00 92.38 66 PHE A O 1
ATOM 527 N N . PHE A 1 67 ? -1.267 -3.732 -4.058 1.00 94.25 67 PHE A N 1
ATOM 528 C CA . PHE A 1 67 ? -1.455 -3.218 -5.422 1.00 94.25 67 PHE A CA 1
ATOM 529 C C . PHE A 1 67 ? -0.301 -2.311 -5.862 1.00 94.25 67 PHE A C 1
ATOM 531 O O . PHE A 1 67 ? 0.210 -2.462 -6.968 1.00 94.25 67 PHE A O 1
ATOM 538 N N . ALA A 1 68 ? 0.176 -1.417 -4.993 1.00 91.94 68 ALA A N 1
ATOM 539 C CA . ALA A 1 68 ? 1.329 -0.578 -5.314 1.00 91.94 68 ALA A CA 1
ATOM 540 C C . ALA A 1 68 ? 2.607 -1.403 -5.583 1.00 91.94 68 ALA A C 1
ATOM 542 O O . ALA A 1 68 ? 3.371 -1.069 -6.487 1.00 91.94 68 ALA A O 1
ATOM 543 N N . ASP A 1 69 ? 2.837 -2.481 -4.829 1.00 91.25 69 ASP A N 1
ATOM 544 C CA . ASP A 1 69 ? 3.977 -3.392 -5.009 1.00 91.25 69 ASP A CA 1
ATOM 545 C C . ASP A 1 69 ? 3.857 -4.247 -6.282 1.00 91.25 69 ASP A C 1
ATOM 547 O O . ASP A 1 69 ? 4.847 -4.450 -6.991 1.00 91.25 69 ASP A O 1
ATOM 551 N N . VAL A 1 70 ? 2.643 -4.688 -6.625 1.00 92.19 70 VAL A N 1
ATOM 552 C CA . VAL A 1 70 ? 2.346 -5.350 -7.906 1.00 92.19 70 VAL A CA 1
ATOM 553 C C . VAL A 1 70 ? 2.622 -4.406 -9.068 1.00 92.19 70 VAL A C 1
ATOM 555 O O . VAL A 1 70 ? 3.318 -4.788 -10.004 1.00 92.19 70 VAL A O 1
ATOM 558 N N . GLY A 1 71 ? 2.162 -3.157 -8.990 1.00 92.50 71 GLY A N 1
ATOM 559 C CA . GLY A 1 71 ? 2.444 -2.152 -10.011 1.00 92.50 71 GLY A CA 1
ATOM 560 C C . GLY A 1 71 ? 3.948 -1.945 -10.223 1.00 92.50 71 GLY A C 1
ATOM 561 O O . GLY A 1 71 ? 4.417 -2.012 -11.355 1.00 92.50 71 GLY A O 1
ATOM 562 N N . MET A 1 72 ? 4.733 -1.816 -9.147 1.00 90.12 72 MET A N 1
ATOM 563 C CA . MET A 1 72 ? 6.199 -1.721 -9.257 1.00 90.12 72 MET A CA 1
ATOM 564 C C . MET A 1 72 ? 6.836 -2.959 -9.898 1.00 90.12 72 MET A C 1
ATOM 566 O O . MET A 1 72 ? 7.743 -2.834 -10.716 1.00 90.12 72 MET A O 1
ATOM 570 N N . SER A 1 73 ? 6.336 -4.150 -9.573 1.00 90.25 73 SER A N 1
ATOM 571 C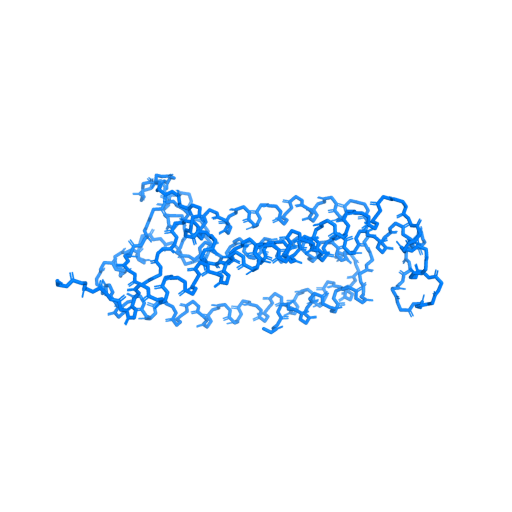 CA . SER A 1 73 ? 6.808 -5.402 -10.174 1.00 90.25 73 SER A CA 1
ATOM 572 C C . SER A 1 73 ? 6.514 -5.454 -11.679 1.00 90.25 73 SER A C 1
ATOM 574 O O . SER A 1 73 ? 7.358 -5.881 -12.463 1.00 90.25 73 SER A O 1
ATOM 576 N N . ILE A 1 74 ? 5.344 -4.958 -12.101 1.00 90.94 74 ILE A N 1
ATOM 577 C CA . ILE A 1 74 ? 4.977 -4.844 -13.519 1.00 90.94 74 ILE A CA 1
ATOM 578 C C . ILE A 1 74 ? 5.914 -3.866 -14.237 1.00 90.94 74 ILE A C 1
ATOM 580 O O . ILE A 1 74 ? 6.373 -4.168 -15.337 1.00 90.94 74 ILE A O 1
ATOM 584 N N . ALA A 1 75 ? 6.261 -2.732 -13.617 1.00 88.62 75 ALA A N 1
ATOM 585 C CA . ALA A 1 75 ? 7.165 -1.746 -14.215 1.00 88.62 75 ALA A CA 1
ATOM 586 C C . ALA A 1 75 ? 8.532 -2.351 -14.584 1.00 88.62 75 ALA A C 1
ATOM 588 O O . ALA A 1 75 ? 9.096 -2.004 -15.620 1.00 88.62 75 ALA A O 1
ATOM 589 N N . ALA A 1 76 ? 9.028 -3.300 -13.781 1.00 84.94 76 ALA A N 1
ATOM 590 C CA . ALA A 1 76 ? 10.293 -3.996 -14.015 1.00 84.94 76 ALA A CA 1
ATOM 591 C C . ALA A 1 76 ? 10.259 -5.031 -15.159 1.00 84.94 76 ALA A C 1
ATOM 593 O O . ALA A 1 76 ? 11.315 -5.550 -15.517 1.00 84.94 76 ALA A O 1
ATOM 594 N N . ASN A 1 77 ? 9.084 -5.261 -15.762 1.00 81.69 77 ASN A N 1
ATOM 595 C CA . ASN A 1 77 ? 8.783 -6.251 -16.798 1.00 81.69 77 ASN A CA 1
ATOM 596 C C . ASN A 1 77 ? 8.827 -7.712 -16.294 1.00 81.69 77 ASN A C 1
ATOM 598 O O . ASN A 1 77 ? 9.881 -8.347 -16.289 1.00 81.69 77 ASN A O 1
ATOM 602 N N . PRO A 1 78 ? 7.670 -8.279 -15.902 1.00 66.81 78 PRO A N 1
ATOM 603 C CA . PRO A 1 78 ? 7.594 -9.578 -15.235 1.00 66.81 78 PRO A CA 1
ATOM 604 C C . PRO A 1 78 ? 7.780 -10.775 -16.178 1.00 66.81 78 PRO A C 1
ATOM 606 O O . PRO A 1 78 ? 7.787 -11.908 -15.708 1.00 66.81 78 PRO A O 1
ATOM 609 N N . PHE A 1 79 ? 7.903 -10.555 -17.493 1.00 73.81 79 PHE A N 1
ATOM 610 C CA . PHE A 1 79 ? 8.134 -11.632 -18.463 1.00 73.81 79 PHE A CA 1
ATOM 611 C C . PHE A 1 79 ? 9.584 -12.136 -18.460 1.00 73.81 79 PHE A C 1
ATOM 613 O O . PHE A 1 79 ? 9.877 -13.183 -19.032 1.00 73.81 79 PHE A O 1
ATOM 620 N N . ASP A 1 80 ? 10.488 -11.419 -17.794 1.00 79.25 80 ASP A N 1
ATOM 621 C CA . ASP A 1 80 ? 11.827 -11.904 -17.495 1.00 79.25 80 ASP A CA 1
ATOM 622 C C . ASP A 1 80 ? 11.786 -12.867 -16.297 1.00 79.25 80 ASP A C 1
ATOM 624 O O . ASP A 1 80 ? 11.321 -12.512 -15.210 1.00 79.25 80 ASP A O 1
ATOM 628 N N . LEU A 1 81 ? 12.291 -14.090 -16.482 1.00 81.31 81 LEU A N 1
ATOM 629 C CA . LEU A 1 81 ? 12.272 -15.134 -15.456 1.00 81.31 81 LEU A CA 1
ATOM 630 C C . LEU A 1 81 ? 12.987 -14.706 -14.162 1.00 81.31 81 LEU A C 1
ATOM 632 O O . LEU A 1 81 ? 12.528 -15.040 -13.070 1.00 81.31 81 LEU A O 1
ATOM 636 N N . ILE A 1 82 ? 14.083 -13.947 -14.262 1.00 81.44 82 ILE A N 1
ATOM 637 C CA . ILE A 1 82 ? 14.844 -13.481 -13.095 1.00 81.44 82 ILE A CA 1
ATOM 638 C C . ILE A 1 82 ? 14.026 -12.444 -12.322 1.00 81.44 82 ILE A C 1
ATOM 640 O O . ILE A 1 82 ? 13.925 -12.522 -11.095 1.00 81.44 82 ILE A O 1
ATOM 644 N N . VAL A 1 83 ? 13.395 -11.504 -13.035 1.00 83.19 83 VAL A N 1
ATOM 645 C CA . VAL A 1 83 ? 12.507 -10.497 -12.432 1.00 83.19 83 VAL A CA 1
ATOM 646 C C . VAL A 1 83 ? 11.326 -11.181 -11.750 1.00 83.19 83 VAL A C 1
ATOM 648 O O . VAL A 1 83 ? 11.011 -10.861 -10.604 1.00 83.19 83 VAL A O 1
ATOM 651 N N . LEU A 1 84 ? 10.709 -12.165 -12.409 1.00 86.06 84 LEU A N 1
ATOM 652 C CA . LEU A 1 84 ? 9.592 -12.922 -11.855 1.00 86.06 84 LEU A CA 1
ATOM 653 C C . LEU A 1 84 ? 9.975 -13.640 -10.554 1.00 86.06 84 LEU A C 1
ATOM 655 O O . LEU A 1 84 ? 9.261 -13.506 -9.560 1.00 86.06 84 LEU A O 1
ATOM 659 N N . LEU A 1 85 ? 11.106 -14.352 -10.525 1.00 86.62 85 LEU A N 1
ATOM 660 C CA . LEU A 1 85 ? 11.579 -15.061 -9.329 1.00 86.62 85 LEU A CA 1
ATOM 661 C C . LEU A 1 85 ? 11.829 -14.106 -8.153 1.00 86.62 85 LEU A C 1
ATOM 663 O O . LEU A 1 85 ? 11.418 -14.390 -7.026 1.00 86.62 85 LEU A O 1
ATOM 667 N N . ILE A 1 86 ? 12.451 -12.953 -8.412 1.00 87.88 86 ILE A N 1
ATOM 668 C CA . ILE A 1 86 ? 12.709 -11.930 -7.390 1.00 87.88 86 ILE A CA 1
ATOM 669 C C . ILE A 1 86 ? 11.397 -11.339 -6.865 1.00 87.88 86 ILE A C 1
ATOM 671 O O . ILE A 1 86 ? 11.240 -11.183 -5.652 1.00 87.88 86 ILE A O 1
ATOM 675 N N . CYS A 1 87 ? 10.438 -11.055 -7.747 1.00 89.81 87 CYS A N 1
ATOM 676 C CA . CYS A 1 87 ? 9.109 -10.587 -7.362 1.00 89.81 87 CYS A CA 1
ATOM 677 C C . CYS A 1 87 ? 8.378 -11.627 -6.502 1.00 89.81 87 CYS A C 1
ATOM 679 O O . CYS A 1 87 ? 7.863 -11.280 -5.442 1.00 89.81 87 CYS A O 1
ATOM 681 N N . VAL A 1 88 ? 8.376 -12.906 -6.895 1.00 89.56 88 VAL A N 1
ATOM 682 C CA . VAL A 1 88 ? 7.744 -13.992 -6.123 1.00 89.56 88 VAL A CA 1
ATOM 683 C C . VAL A 1 88 ? 8.369 -14.121 -4.734 1.00 89.56 88 VAL A C 1
ATOM 685 O O . VAL A 1 88 ? 7.643 -14.152 -3.738 1.00 89.56 88 VAL A O 1
ATOM 688 N N . LEU A 1 89 ? 9.704 -14.129 -4.643 1.00 90.31 89 LEU A N 1
ATOM 689 C CA . LEU A 1 89 ? 10.412 -14.168 -3.362 1.00 90.31 89 LEU A CA 1
ATOM 690 C C . LEU A 1 89 ? 10.059 -12.955 -2.492 1.00 90.31 89 LEU A C 1
ATOM 692 O O . LEU A 1 89 ? 9.787 -13.095 -1.299 1.00 90.31 89 LEU A O 1
ATOM 696 N N . TYR A 1 90 ? 10.022 -11.766 -3.092 1.00 91.06 90 TYR A N 1
ATOM 697 C CA . TYR A 1 90 ? 9.627 -10.545 -2.405 1.00 91.06 90 TYR A CA 1
ATOM 698 C C . TYR A 1 90 ? 8.200 -10.634 -1.853 1.00 91.06 90 TYR A C 1
ATOM 700 O O . TYR A 1 90 ? 7.999 -10.362 -0.669 1.00 91.06 90 TYR A O 1
ATOM 708 N N . PHE A 1 91 ? 7.224 -11.057 -2.662 1.00 91.25 91 PHE A N 1
ATOM 709 C CA . PHE A 1 91 ? 5.838 -11.208 -2.217 1.00 91.25 91 PHE A CA 1
ATOM 710 C C . PHE A 1 91 ? 5.706 -12.240 -1.099 1.00 91.25 91 PHE A C 1
ATOM 712 O O . PHE A 1 91 ? 5.004 -11.983 -0.121 1.00 91.25 91 PHE A O 1
ATOM 719 N N . PHE A 1 92 ? 6.420 -13.364 -1.189 1.00 90.62 92 PHE A N 1
ATOM 720 C CA . PHE A 1 92 ? 6.435 -14.375 -0.134 1.00 90.62 92 PHE A CA 1
ATOM 721 C C . PHE A 1 92 ? 6.933 -13.799 1.200 1.00 90.62 92 PHE A C 1
ATOM 723 O O . PHE A 1 92 ? 6.262 -13.917 2.231 1.00 90.62 92 PHE A O 1
ATOM 730 N N . LEU A 1 93 ? 8.072 -13.099 1.179 1.00 90.19 93 LEU A N 1
ATOM 731 C CA . LEU A 1 93 ? 8.610 -12.429 2.364 1.00 90.19 93 LEU A CA 1
ATOM 732 C C . LEU A 1 93 ? 7.649 -11.357 2.886 1.00 90.19 93 LEU A C 1
ATOM 734 O O . LEU A 1 93 ? 7.435 -11.243 4.094 1.00 90.19 93 LEU A O 1
ATOM 738 N N . GLN A 1 94 ? 7.041 -10.586 1.988 1.00 89.25 94 GLN A N 1
ATOM 739 C CA . GLN A 1 94 ? 6.121 -9.515 2.345 1.00 89.25 94 GLN A CA 1
ATOM 740 C C . GLN A 1 94 ? 4.880 -10.054 3.062 1.00 89.25 94 GLN A C 1
ATOM 742 O O . GLN A 1 94 ? 4.499 -9.510 4.098 1.00 89.25 94 GLN A O 1
ATOM 747 N N . VAL A 1 95 ? 4.291 -11.151 2.576 1.00 89.31 95 VAL A N 1
ATOM 748 C CA . VAL A 1 95 ? 3.153 -11.820 3.226 1.00 89.31 95 VAL A CA 1
ATOM 749 C C . VAL A 1 95 ? 3.519 -12.267 4.642 1.00 89.31 95 VAL A C 1
ATOM 751 O O . VAL A 1 95 ? 2.744 -12.035 5.573 1.00 89.31 95 VAL A O 1
ATOM 754 N N . LEU A 1 96 ? 4.713 -12.835 4.839 1.00 89.50 96 LEU A N 1
ATOM 755 C CA . LEU A 1 96 ? 5.181 -13.246 6.162 1.00 89.50 96 LEU A CA 1
ATOM 756 C C . LEU A 1 96 ? 5.336 -12.044 7.110 1.00 89.5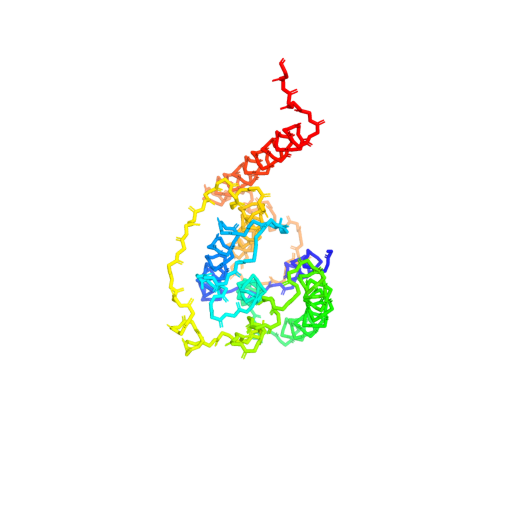0 96 LEU A C 1
ATOM 758 O O . LEU A 1 96 ? 4.800 -12.046 8.222 1.00 89.50 96 LEU A O 1
ATOM 762 N N . PHE A 1 97 ? 6.015 -10.985 6.663 1.00 89.62 97 PHE A N 1
ATOM 763 C CA . PHE A 1 97 ? 6.221 -9.774 7.464 1.00 89.62 97 PHE A CA 1
ATOM 764 C C . PHE A 1 97 ? 4.914 -9.044 7.785 1.00 89.62 97 PHE A C 1
ATOM 766 O O . PHE A 1 97 ? 4.747 -8.549 8.903 1.00 89.62 97 PHE A O 1
ATOM 773 N N . TYR A 1 98 ? 3.989 -8.973 6.829 1.00 90.06 98 TYR A N 1
ATOM 774 C CA . TYR A 1 98 ? 2.670 -8.375 7.023 1.00 90.06 98 TYR A CA 1
ATOM 775 C C . TYR A 1 98 ? 1.818 -9.205 7.967 1.00 90.06 98 TYR A C 1
ATOM 777 O O . TYR A 1 98 ? 1.201 -8.642 8.863 1.00 90.06 98 TYR A O 1
ATOM 785 N N . GLY A 1 99 ? 1.851 -10.533 7.858 1.00 90.94 99 GLY A N 1
ATOM 786 C CA . 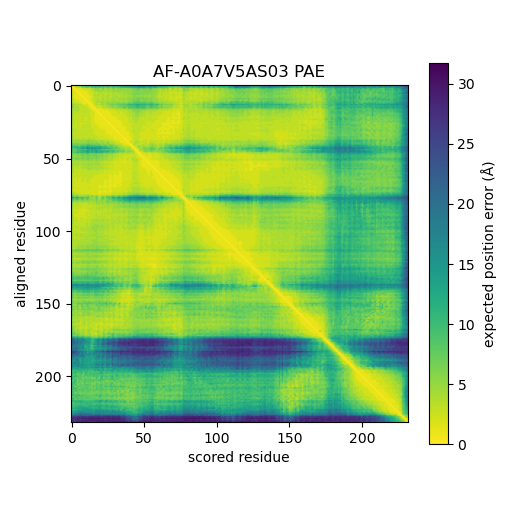GLY A 1 99 ? 1.169 -11.412 8.804 1.00 90.94 99 GLY A CA 1
ATOM 787 C C . GLY A 1 99 ? 1.617 -11.173 10.249 1.00 90.94 99 GLY A C 1
ATOM 788 O O . GLY A 1 99 ? 0.782 -11.128 11.153 1.00 90.94 99 GLY A O 1
ATOM 789 N N . LEU A 1 100 ? 2.918 -10.964 10.474 1.00 92.31 100 LEU A N 1
ATOM 790 C CA . LEU A 1 100 ? 3.454 -10.642 11.800 1.00 92.31 100 LEU A CA 1
ATOM 791 C C . LEU A 1 100 ? 3.043 -9.245 12.285 1.00 92.31 100 LEU A C 1
ATOM 793 O O . LEU A 1 100 ? 2.682 -9.099 13.452 1.00 92.31 100 LEU A O 1
ATOM 797 N N . GLN A 1 101 ? 3.085 -8.231 11.416 1.00 91.38 101 GLN A N 1
ATOM 798 C CA . GLN A 1 101 ? 2.662 -6.868 11.763 1.00 91.38 101 GLN A CA 1
ATOM 799 C C . GLN A 1 101 ? 1.171 -6.801 12.073 1.00 91.38 101 GLN A C 1
ATOM 801 O O . GLN A 1 101 ? 0.813 -6.329 13.147 1.00 91.38 101 GLN A O 1
ATOM 806 N N . ILE A 1 102 ? 0.328 -7.373 11.211 1.00 93.06 102 ILE A N 1
ATOM 807 C CA . ILE A 1 102 ? -1.118 -7.437 11.420 1.00 93.06 102 ILE A CA 1
ATOM 808 C C . ILE A 1 102 ? -1.410 -8.116 12.758 1.00 93.06 102 ILE A C 1
ATOM 810 O O . ILE A 1 102 ? -2.109 -7.546 13.577 1.00 93.06 102 ILE A O 1
ATOM 814 N N . LYS A 1 103 ? -0.817 -9.280 13.060 1.00 93.75 103 LYS A N 1
ATOM 815 C CA . LYS A 1 103 ? -1.043 -9.951 14.357 1.00 93.75 103 LYS A CA 1
ATOM 816 C C . LYS A 1 103 ? -0.681 -9.082 15.567 1.00 93.75 103 LYS A C 1
ATOM 818 O O . LYS A 1 103 ? -1.343 -9.183 16.597 1.00 93.75 103 LYS A O 1
ATOM 823 N N . ARG A 1 104 ? 0.373 -8.266 15.469 1.00 93.62 104 ARG A N 1
ATOM 824 C CA . ARG A 1 104 ? 0.752 -7.321 16.532 1.00 93.62 104 ARG A CA 1
ATOM 825 C C . ARG A 1 104 ? -0.263 -6.183 16.641 1.00 93.62 104 ARG A C 1
ATOM 827 O O . ARG A 1 104 ? -0.724 -5.907 17.738 1.00 93.62 104 ARG A O 1
ATOM 834 N N . GLU A 1 105 ? -0.657 -5.589 15.518 1.00 91.44 105 GLU A N 1
ATOM 835 C CA . GLU A 1 105 ? -1.665 -4.523 15.470 1.00 91.44 105 GLU A CA 1
ATOM 836 C C . GLU A 1 105 ? -3.030 -5.002 15.982 1.00 91.44 105 GLU A C 1
ATOM 838 O O . GLU A 1 105 ? -3.651 -4.321 16.790 1.00 91.44 105 GLU A O 1
ATOM 843 N N . GLU A 1 106 ? -3.478 -6.197 15.589 1.00 93.25 106 GLU A N 1
ATOM 844 C CA . GLU A 1 106 ? -4.729 -6.787 16.078 1.00 93.25 106 GLU A CA 1
ATOM 845 C C . GLU A 1 106 ? -4.674 -7.052 17.592 1.00 93.25 106 GLU A C 1
ATOM 847 O O . GLU A 1 106 ? -5.679 -6.872 18.274 1.00 93.25 106 GLU A O 1
ATOM 852 N N . ARG A 1 107 ? -3.512 -7.445 18.137 1.00 94.31 107 ARG A N 1
ATOM 853 C CA . ARG A 1 107 ? -3.327 -7.624 19.586 1.00 94.31 107 ARG A CA 1
ATOM 854 C C . ARG A 1 107 ? -3.423 -6.293 20.330 1.00 94.31 107 ARG A C 1
ATOM 856 O O . ARG A 1 107 ? -4.110 -6.230 21.344 1.00 94.31 107 ARG A O 1
ATOM 863 N N . ASP A 1 108 ? -2.771 -5.248 19.822 1.00 93.00 108 ASP A N 1
ATOM 864 C CA . ASP A 1 108 ? -2.858 -3.894 20.380 1.00 93.00 108 ASP A CA 1
ATOM 865 C C . ASP A 1 108 ? -4.305 -3.379 20.356 1.00 93.00 108 ASP A C 1
ATOM 867 O O . ASP A 1 108 ? -4.792 -2.838 21.344 1.00 93.00 108 ASP A O 1
ATOM 871 N N . LEU A 1 109 ? -5.011 -3.562 19.235 1.00 93.12 109 LEU A N 1
ATOM 872 C CA . LEU A 1 109 ? -6.403 -3.135 19.086 1.00 93.12 109 LEU A CA 1
ATOM 873 C C . LEU A 1 109 ? -7.345 -3.919 20.001 1.00 93.12 109 LEU A C 1
ATOM 875 O O . LEU A 1 109 ? -8.251 -3.329 20.584 1.00 93.12 109 LEU A O 1
ATOM 879 N N . LEU A 1 110 ? -7.116 -5.222 20.171 1.00 94.44 110 LEU A N 1
ATOM 880 C CA . LEU A 1 110 ? -7.881 -6.036 21.111 1.00 94.44 110 LEU A CA 1
ATOM 881 C C . LEU A 1 110 ? -7.648 -5.590 22.560 1.00 94.44 110 LEU A C 1
ATOM 883 O O . LEU A 1 110 ? -8.599 -5.543 23.332 1.00 94.44 110 LEU A O 1
ATOM 887 N N . ALA A 1 111 ? -6.415 -5.226 22.920 1.00 94.38 111 ALA A N 1
ATOM 888 C CA . ALA A 1 111 ? -6.101 -4.704 24.248 1.00 94.38 111 ALA A CA 1
ATOM 889 C C . ALA A 1 111 ? -6.741 -3.328 24.515 1.00 94.38 111 ALA A C 1
ATOM 891 O O . ALA A 1 111 ? -7.105 -3.042 25.650 1.00 94.38 111 ALA A O 1
ATOM 892 N N . LEU A 1 112 ? -6.889 -2.487 23.484 1.00 93.62 112 LEU A N 1
ATOM 893 C CA . LEU A 1 112 ? -7.468 -1.144 23.604 1.00 93.62 112 LEU A CA 1
ATOM 894 C C . LEU A 1 112 ? -9.003 -1.133 23.580 1.00 93.62 112 LEU A C 1
ATOM 896 O O . LEU A 1 112 ? -9.613 -0.380 24.329 1.00 93.62 112 LEU A O 1
ATOM 900 N N . PHE A 1 113 ? -9.621 -1.937 22.713 1.00 94.12 113 PHE A N 1
ATOM 901 C CA . PHE A 1 113 ? -11.058 -1.854 22.405 1.00 94.12 113 PHE A CA 1
ATOM 902 C C . PHE A 1 113 ? -11.849 -3.120 22.777 1.00 94.12 113 PHE A C 1
ATOM 904 O O . PHE A 1 113 ? -13.069 -3.155 22.619 1.00 94.12 113 PHE A O 1
ATOM 911 N N . GLY A 1 114 ? -11.180 -4.176 23.252 1.00 94.81 114 GLY A N 1
ATOM 912 C CA . GLY A 1 114 ? -11.813 -5.364 23.827 1.00 94.81 114 GLY A CA 1
ATOM 913 C C . GLY A 1 114 ? -12.895 -5.997 22.946 1.00 94.81 114 GLY A C 1
ATOM 914 O O . GLY A 1 114 ? -12.649 -6.418 21.809 1.00 94.81 114 GLY A O 1
ATOM 915 N N . GLU A 1 115 ? -14.110 -6.090 23.491 1.00 95.69 115 GLU A N 1
ATOM 916 C CA . GLU A 1 115 ? -15.246 -6.741 22.836 1.00 95.69 115 GLU A CA 1
ATOM 917 C C . GLU A 1 115 ? -15.655 -6.056 21.527 1.00 95.69 115 GLU A C 1
ATOM 919 O O . GLU A 1 115 ? -15.978 -6.748 20.558 1.00 95.69 115 GLU A O 1
ATOM 924 N N . GLU A 1 116 ? -15.578 -4.725 21.450 1.00 94.31 116 GLU A N 1
ATOM 925 C CA . GLU A 1 116 ? -15.954 -3.971 20.250 1.00 94.31 116 GLU A CA 1
ATOM 926 C C . GLU A 1 116 ? -15.114 -4.421 19.043 1.00 94.31 116 GLU A C 1
ATOM 928 O O . GLU A 1 116 ? -15.634 -4.727 17.961 1.00 94.31 116 GLU A O 1
ATOM 933 N N . TYR A 1 117 ? -13.805 -4.579 19.264 1.00 95.56 117 TYR A N 1
ATOM 934 C CA . TYR A 1 117 ? -12.880 -5.074 18.252 1.00 95.56 117 TYR A CA 1
ATOM 935 C C . TYR A 1 117 ? -13.114 -6.547 17.906 1.00 95.56 117 TYR A C 1
ATOM 937 O O . TYR A 1 117 ? -13.079 -6.925 16.731 1.00 95.56 117 TYR A O 1
ATOM 945 N N . SER A 1 118 ? -13.404 -7.386 18.902 1.00 95.38 118 SER A N 1
ATOM 946 C CA . SER A 1 118 ? -13.748 -8.796 18.682 1.00 95.38 118 SER A CA 1
ATOM 947 C C . SER A 1 118 ? -15.014 -8.943 17.827 1.00 95.38 118 SER A C 1
ATOM 949 O O . SER A 1 118 ? -15.042 -9.696 16.847 1.00 95.38 118 SER A O 1
ATOM 951 N N . ALA A 1 119 ? -16.051 -8.154 18.122 1.00 94.75 119 ALA A N 1
ATOM 952 C CA . ALA A 1 119 ? -17.282 -8.116 17.346 1.00 94.75 119 ALA A CA 1
ATOM 953 C C . ALA A 1 119 ? -17.023 -7.672 15.900 1.00 94.75 119 ALA A C 1
ATOM 955 O O . ALA A 1 119 ? -17.541 -8.293 14.971 1.00 94.75 119 ALA A O 1
ATOM 956 N N . TYR A 1 120 ? -16.182 -6.659 15.698 1.00 94.56 120 TYR A N 1
ATOM 957 C CA . TYR A 1 120 ? -15.743 -6.226 14.372 1.00 94.56 120 TYR A CA 1
ATOM 958 C C . TYR A 1 120 ? -14.997 -7.334 13.605 1.00 94.56 120 TYR A C 1
ATOM 960 O O . TYR A 1 120 ? -15.310 -7.600 12.441 1.00 94.56 120 TYR A O 1
ATOM 968 N N . CYS A 1 121 ? -14.094 -8.067 14.265 1.00 94.56 121 CYS A N 1
ATOM 969 C CA . CYS A 1 121 ? -13.332 -9.161 13.656 1.00 94.56 121 CYS A CA 1
ATOM 970 C C . CYS A 1 121 ? -14.198 -10.323 13.154 1.00 94.56 121 CYS A C 1
ATOM 972 O O . CYS A 1 121 ? -13.831 -10.968 12.172 1.00 94.56 121 CYS A O 1
ATOM 974 N N . ARG A 1 122 ? -15.355 -10.565 13.783 1.00 94.25 122 ARG A N 1
ATOM 975 C CA . ARG A 1 122 ? -16.342 -11.561 13.329 1.00 94.25 122 ARG A CA 1
ATOM 976 C C . ARG A 1 122 ? -17.104 -11.128 12.075 1.00 94.25 122 ARG A C 1
ATOM 978 O O . ARG A 1 122 ? -17.637 -11.975 11.364 1.00 94.25 122 ARG A O 1
ATOM 985 N N . ARG A 1 123 ? -17.200 -9.822 11.810 1.00 93.62 123 ARG A N 1
ATOM 986 C CA . ARG A 1 123 ? -17.974 -9.278 10.683 1.00 93.62 123 ARG A CA 1
ATOM 987 C C . ARG A 1 123 ? -17.125 -9.006 9.449 1.00 93.62 123 ARG A C 1
ATOM 989 O O . ARG A 1 123 ? -17.666 -9.108 8.353 1.00 93.62 123 ARG A O 1
ATOM 996 N N . VAL A 1 124 ? -15.848 -8.660 9.629 1.00 95.38 124 VAL A N 1
ATOM 997 C CA . VAL A 1 124 ? -14.988 -8.141 8.556 1.00 95.38 124 VAL A CA 1
ATOM 998 C C . VAL A 1 124 ? -13.760 -9.038 8.329 1.00 95.38 124 VAL A C 1
ATOM 1000 O O . VAL A 1 124 ? -13.042 -9.369 9.281 1.00 95.38 124 VAL A O 1
ATOM 1003 N N . PRO A 1 125 ? -13.462 -9.437 7.076 1.00 94.75 125 PRO A N 1
ATOM 1004 C CA . PRO A 1 125 ? -12.310 -10.282 6.771 1.00 94.75 125 PRO A CA 1
ATOM 1005 C C . PRO A 1 125 ? -10.978 -9.564 7.026 1.00 94.75 125 PRO A C 1
ATOM 1007 O O . PRO A 1 125 ? -10.882 -8.338 6.987 1.00 94.75 125 PRO A O 1
ATOM 1010 N N . ARG A 1 126 ? -9.916 -10.339 7.282 1.00 92.75 126 ARG A N 1
ATOM 1011 C CA . ARG A 1 126 ? -8.601 -9.784 7.644 1.00 92.75 126 ARG A CA 1
ATOM 1012 C C . ARG A 1 126 ? -7.885 -9.101 6.475 1.00 92.75 126 ARG A C 1
ATOM 1014 O O . ARG A 1 126 ? -7.331 -8.028 6.686 1.00 92.75 126 ARG A O 1
ATOM 1021 N N . ILE A 1 127 ? -7.841 -9.748 5.303 1.00 87.94 127 ILE A N 1
ATOM 1022 C CA . ILE A 1 127 ? -6.957 -9.375 4.175 1.00 87.94 127 ILE A CA 1
ATOM 1023 C C . ILE A 1 127 ? -7.715 -9.262 2.849 1.00 87.94 127 ILE A C 1
ATOM 1025 O O . ILE A 1 127 ? -7.522 -8.292 2.127 1.00 87.94 127 ILE A O 1
ATOM 1029 N N . VAL A 1 128 ? -8.564 -10.235 2.510 1.00 91.31 128 VAL A N 1
ATOM 1030 C CA . VAL A 1 128 ? -9.304 -10.224 1.239 1.00 91.31 128 VAL A CA 1
ATOM 1031 C C . VAL A 1 128 ? -10.565 -9.371 1.405 1.00 91.31 128 VAL A C 1
ATOM 1033 O O . VAL A 1 128 ? -11.383 -9.709 2.266 1.00 91.31 128 VAL A O 1
ATOM 1036 N N . PRO A 1 129 ? -10.743 -8.283 0.630 1.00 90.56 129 PRO A N 1
ATOM 1037 C CA . PRO A 1 129 ? -11.931 -7.443 0.725 1.00 90.56 129 PRO A CA 1
ATOM 1038 C C . PRO A 1 129 ? -13.211 -8.213 0.415 1.00 90.56 129 PRO A C 1
ATOM 1040 O O . PRO A 1 129 ? -13.271 -8.986 -0.538 1.00 90.56 129 PRO A O 1
ATOM 1043 N N . SER A 1 130 ? -14.256 -7.972 1.206 1.00 93.25 130 SER A N 1
ATOM 1044 C CA . SER A 1 130 ? -15.583 -8.544 0.985 1.00 93.25 130 SER A CA 1
ATOM 1045 C C . SER A 1 130 ? -16.613 -7.442 0.792 1.00 93.25 130 SER A C 1
ATOM 1047 O O . SER A 1 130 ? -16.901 -6.675 1.713 1.00 93.25 130 SER A O 1
ATOM 1049 N N . ILE A 1 131 ? -17.219 -7.404 -0.398 1.00 90.12 131 ILE A N 1
ATOM 1050 C CA . ILE A 1 131 ? -18.313 -6.474 -0.725 1.00 90.12 131 ILE A CA 1
ATOM 1051 C C . ILE A 1 131 ? -19.495 -6.694 0.228 1.00 90.12 131 ILE A C 1
ATOM 1053 O O . ILE A 1 131 ? -20.052 -5.736 0.756 1.00 90.12 131 ILE A O 1
ATOM 1057 N N . ARG A 1 132 ? -19.819 -7.960 0.532 1.00 88.81 132 ARG A N 1
ATOM 1058 C CA . ARG A 1 132 ? -20.888 -8.323 1.476 1.00 88.81 132 ARG A CA 1
ATOM 1059 C C . ARG A 1 132 ? -20.640 -7.751 2.873 1.00 88.81 132 ARG A C 1
ATOM 1061 O O . ARG A 1 132 ? -21.575 -7.273 3.509 1.00 88.81 132 ARG A O 1
ATOM 1068 N N . SER A 1 133 ? -19.393 -7.800 3.347 1.00 88.62 133 SER A N 1
ATOM 1069 C CA . SER A 1 133 ? -19.012 -7.182 4.622 1.00 88.62 133 SER A CA 1
ATOM 1070 C C . SER A 1 133 ? -19.182 -5.666 4.573 1.00 88.62 133 SER A C 1
ATOM 1072 O O . SER A 1 133 ? -19.790 -5.098 5.478 1.00 88.62 133 SER A O 1
ATOM 1074 N N . GLY A 1 134 ? -18.687 -5.023 3.513 1.00 86.75 134 GLY A N 1
ATOM 1075 C CA . GLY A 1 134 ? -18.744 -3.569 3.374 1.00 86.75 134 GLY A CA 1
ATOM 1076 C C . GLY A 1 134 ? -20.167 -3.032 3.399 1.00 86.75 134 GLY A C 1
ATOM 1077 O O . GLY A 1 134 ? -20.481 -2.165 4.210 1.00 86.75 134 GLY A O 1
ATOM 1078 N N . LEU A 1 135 ? -21.058 -3.614 2.592 1.00 86.75 135 LEU A N 1
ATOM 1079 C CA . LEU A 1 135 ? -22.465 -3.203 2.538 1.00 86.75 135 LEU A CA 1
ATOM 1080 C C . LEU A 1 135 ? -23.182 -3.370 3.886 1.00 86.75 135 LEU A C 1
ATOM 1082 O O . LEU A 1 135 ? -24.025 -2.552 4.236 1.00 86.75 135 LEU A O 1
ATOM 1086 N N . ARG A 1 136 ? -22.820 -4.387 4.681 1.00 85.62 136 ARG A N 1
ATOM 1087 C CA . ARG A 1 136 ? -23.427 -4.626 6.000 1.00 85.62 136 ARG A CA 1
ATOM 1088 C C . ARG A 1 136 ? -22.909 -3.693 7.100 1.00 85.62 136 ARG A C 1
ATOM 1090 O O . ARG A 1 136 ? -23.591 -3.523 8.102 1.00 85.62 136 ARG A O 1
ATOM 1097 N N . ASN A 1 137 ? -21.715 -3.118 6.948 1.00 84.31 137 ASN A N 1
ATOM 1098 C CA . ASN A 1 137 ? -21.081 -2.257 7.957 1.00 84.31 137 ASN A CA 1
ATOM 1099 C C . ASN A 1 137 ? -21.050 -0.774 7.521 1.00 84.31 137 ASN A C 1
ATOM 1101 O O . ASN A 1 137 ? -20.121 -0.050 7.864 1.00 84.31 137 ASN A O 1
ATOM 1105 N N . GLY A 1 138 ? -22.049 -0.317 6.755 1.00 75.56 138 GLY A N 1
ATOM 1106 C CA . GLY A 1 138 ? -22.199 1.104 6.411 1.00 75.56 138 GLY A CA 1
ATOM 1107 C C . GLY A 1 138 ? -21.407 1.581 5.186 1.00 75.56 138 GLY A C 1
ATOM 1108 O O . GLY A 1 138 ? -21.298 2.783 4.967 1.00 75.56 138 GLY A O 1
ATOM 1109 N N . GLY A 1 139 ? -20.867 0.673 4.366 1.00 80.88 139 GLY A N 1
ATOM 1110 C CA . GLY A 1 139 ? -20.297 0.995 3.053 1.00 80.88 139 GLY A CA 1
ATOM 1111 C C . GLY A 1 139 ? -19.211 2.079 3.084 1.00 80.88 139 GLY A C 1
ATOM 1112 O O . GLY A 1 139 ? -18.259 2.004 3.859 1.00 80.88 139 GLY A O 1
ATOM 1113 N N . PHE A 1 140 ? -19.347 3.084 2.213 1.00 79.06 140 PHE A N 1
ATOM 1114 C CA . PHE A 1 140 ? -18.388 4.186 2.046 1.00 79.06 140 PHE A CA 1
ATOM 1115 C C . PHE A 1 140 ? -18.746 5.456 2.837 1.00 79.06 140 PHE A C 1
ATOM 1117 O O . PHE A 1 140 ? -18.269 6.535 2.505 1.00 79.06 140 PHE A O 1
ATOM 1124 N N . HIS A 1 141 ? -19.550 5.358 3.897 1.00 80.94 141 HIS A N 1
ATOM 1125 C CA . HIS A 1 141 ? -19.828 6.512 4.755 1.00 80.94 141 HIS A CA 1
ATOM 1126 C C . HIS A 1 141 ? -18.668 6.749 5.737 1.00 80.94 141 HIS A C 1
ATOM 1128 O O . HIS A 1 141 ? -18.510 6.020 6.717 1.00 80.94 141 HIS A O 1
ATOM 1134 N N . PHE A 1 142 ? -17.826 7.749 5.465 1.00 84.69 142 PHE A N 1
ATOM 1135 C CA . PHE A 1 142 ? -16.730 8.162 6.344 1.00 84.69 142 PHE A CA 1
ATOM 1136 C C . PHE A 1 142 ? -16.390 9.642 6.166 1.00 84.69 142 PHE A C 1
ATOM 1138 O O . PHE A 1 142 ? -16.558 10.208 5.089 1.00 84.69 142 PHE A O 1
ATOM 1145 N N . GLU A 1 143 ? -15.854 10.241 7.224 1.00 86.00 143 GLU A N 1
ATOM 1146 C CA . GLU A 1 143 ? -15.290 11.586 7.188 1.00 86.00 143 GLU A CA 1
ATOM 1147 C C . GLU A 1 143 ? -13.799 11.480 6.886 1.00 86.00 143 GLU A C 1
ATOM 1149 O O . GLU A 1 143 ? -13.020 10.946 7.677 1.00 86.00 143 GLU A O 1
ATOM 1154 N N . TRP A 1 144 ? -13.402 11.939 5.703 1.00 89.44 144 TRP A N 1
ATOM 1155 C CA . TRP A 1 144 ? -12.001 11.969 5.309 1.00 89.44 144 TRP A CA 1
ATOM 1156 C C . TRP A 1 144 ? -11.368 13.289 5.726 1.00 89.44 144 TRP A C 1
ATOM 1158 O O . TRP A 1 144 ? -11.895 14.356 5.421 1.00 89.44 144 TRP A O 1
ATOM 1168 N N . SER A 1 145 ? -10.210 13.215 6.376 1.00 87.88 145 SER A N 1
ATOM 1169 C CA . SER A 1 145 ? -9.425 14.386 6.742 1.00 87.88 145 SER A CA 1
ATOM 1170 C C . SER A 1 145 ? -8.090 14.390 6.005 1.00 87.88 145 SER A C 1
ATOM 1172 O O . SER A 1 145 ? -7.303 13.437 6.064 1.00 87.88 145 SER A O 1
ATOM 1174 N N . PHE A 1 146 ? -7.818 15.508 5.333 1.00 85.38 146 PHE A N 1
ATOM 1175 C CA . PHE A 1 146 ? -6.535 15.747 4.684 1.00 85.38 146 PHE A CA 1
ATOM 1176 C C . PHE A 1 146 ? -5.395 15.847 5.703 1.00 85.38 146 PHE A C 1
ATOM 1178 O O . PHE A 1 146 ? -4.334 15.262 5.486 1.00 85.38 146 PHE A O 1
ATOM 1185 N N . ASP A 1 147 ? -5.629 16.506 6.839 1.00 82.38 147 ASP A N 1
ATOM 1186 C CA . ASP A 1 147 ? -4.639 16.654 7.911 1.00 82.38 147 ASP A CA 1
ATOM 1187 C C . ASP A 1 147 ? -4.237 15.295 8.486 1.00 82.38 147 ASP A C 1
ATOM 1189 O O . ASP A 1 147 ? -3.054 15.009 8.668 1.00 82.38 147 ASP A O 1
ATOM 1193 N N . VAL A 1 148 ? -5.209 14.396 8.676 1.00 83.38 148 VAL A N 1
ATOM 1194 C CA . VAL A 1 148 ? -4.948 13.023 9.135 1.00 83.38 148 VAL A CA 1
ATOM 1195 C C . VAL A 1 148 ? -4.165 12.230 8.080 1.00 83.38 148 VAL A C 1
ATOM 1197 O O . VAL A 1 148 ? -3.238 11.485 8.421 1.00 83.38 148 VAL A O 1
ATOM 1200 N N . ALA A 1 149 ? -4.473 12.410 6.790 1.00 83.69 149 ALA A N 1
ATOM 1201 C CA . ALA A 1 149 ? -3.729 11.778 5.699 1.00 83.69 149 ALA A CA 1
ATOM 1202 C C . ALA A 1 149 ? -2.264 12.253 5.659 1.00 83.69 149 ALA A C 1
ATOM 1204 O O . ALA A 1 149 ? -1.346 11.424 5.591 1.00 83.69 149 ALA A O 1
ATOM 1205 N N . LEU A 1 150 ? -2.040 13.568 5.758 1.00 81.56 150 LEU A N 1
ATOM 1206 C CA . LEU A 1 150 ? -0.713 14.177 5.865 1.00 81.56 150 LEU A CA 1
ATOM 1207 C C . LEU A 1 150 ? 0.027 13.667 7.104 1.00 81.56 150 LEU A C 1
ATOM 1209 O O . LEU A 1 150 ? 1.134 13.143 6.996 1.00 81.56 150 LEU A O 1
ATOM 1213 N N . PHE A 1 151 ? -0.594 13.711 8.280 1.00 79.75 151 PHE A N 1
ATOM 1214 C CA . PHE A 1 151 ? 0.016 13.242 9.524 1.00 79.75 151 PHE A CA 1
ATOM 1215 C C . PHE A 1 151 ? 0.489 11.781 9.435 1.00 79.75 151 PHE A C 1
ATOM 1217 O O . PHE A 1 151 ? 1.558 11.411 9.938 1.00 79.75 151 PHE A O 1
ATOM 1224 N N . ASN A 1 152 ? -0.272 10.940 8.731 1.00 83.31 152 ASN A N 1
ATOM 1225 C CA . ASN A 1 152 ? 0.064 9.539 8.490 1.00 83.31 152 ASN A CA 1
ATOM 1226 C C . ASN A 1 152 ? 1.146 9.305 7.421 1.00 83.31 152 ASN A C 1
ATOM 1228 O O . ASN A 1 152 ? 1.541 8.158 7.183 1.00 83.31 152 ASN A O 1
ATOM 1232 N N . ARG A 1 153 ? 1.688 10.371 6.833 1.00 81.25 153 ARG A N 1
ATOM 1233 C CA . ARG A 1 153 ? 2.751 10.359 5.824 1.00 81.25 153 ARG A CA 1
ATOM 1234 C C . ARG A 1 153 ? 2.428 9.596 4.551 1.00 81.25 153 ARG A C 1
ATOM 1236 O O . ARG A 1 153 ? 3.313 8.998 3.927 1.00 81.25 153 ARG A O 1
ATOM 1243 N N . VAL A 1 154 ? 1.147 9.529 4.188 1.00 82.12 154 VAL A N 1
ATOM 1244 C CA . VAL A 1 154 ? 0.735 8.769 3.004 1.00 82.12 154 VAL A CA 1
ATOM 1245 C C . VAL A 1 154 ? 1.284 9.398 1.728 1.00 82.12 154 VAL A C 1
ATOM 1247 O O . VAL A 1 154 ? 1.738 8.671 0.843 1.00 82.12 154 VAL A O 1
ATOM 1250 N N . PHE A 1 155 ? 1.331 10.730 1.669 1.00 79.19 155 PHE A N 1
ATOM 1251 C CA . PHE A 1 155 ? 1.772 11.471 0.495 1.00 79.19 155 PHE A CA 1
ATOM 1252 C C . PHE A 1 155 ? 3.265 11.301 0.251 1.00 79.19 155 PHE A C 1
ATOM 1254 O O . PHE A 1 155 ? 3.641 10.945 -0.865 1.00 79.19 155 PHE A O 1
ATOM 1261 N N . SER A 1 156 ? 4.115 11.413 1.277 1.00 77.81 156 SER A N 1
ATOM 1262 C CA . SER A 1 156 ? 5.549 11.101 1.143 1.00 77.81 156 SER A CA 1
ATOM 1263 C C . SER A 1 156 ? 5.801 9.672 0.649 1.00 77.81 156 SER A C 1
ATOM 1265 O O . SER A 1 156 ? 6.707 9.413 -0.145 1.00 77.81 156 SER A O 1
ATOM 1267 N N . ARG A 1 157 ? 5.002 8.702 1.111 1.00 81.06 157 ARG A N 1
ATOM 1268 C CA . ARG A 1 157 ? 5.144 7.302 0.683 1.00 81.06 157 ARG A CA 1
ATOM 1269 C C . ARG A 1 157 ? 4.713 7.111 -0.773 1.00 81.06 157 ARG A C 1
ATOM 1271 O O . ARG A 1 157 ? 5.399 6.390 -1.496 1.00 81.06 157 ARG A O 1
ATOM 1278 N N . ALA A 1 158 ? 3.620 7.753 -1.186 1.00 82.62 158 ALA A N 1
ATOM 1279 C CA . ALA A 1 158 ? 3.107 7.699 -2.550 1.00 82.62 158 ALA A CA 1
ATOM 1280 C C . ALA A 1 158 ? 4.066 8.369 -3.537 1.00 82.62 158 ALA A C 1
ATOM 1282 O O . ALA A 1 158 ? 4.511 7.740 -4.494 1.00 82.62 158 ALA A O 1
ATOM 1283 N N . THR A 1 159 ? 4.453 9.614 -3.259 1.00 79.62 159 THR A N 1
ATOM 1284 C CA . THR A 1 159 ? 5.389 10.399 -4.081 1.00 79.62 159 THR A CA 1
ATOM 1285 C C . THR A 1 159 ? 6.731 9.694 -4.258 1.00 79.62 159 THR A C 1
ATOM 1287 O O . THR A 1 159 ? 7.241 9.652 -5.371 1.00 79.62 159 THR A O 1
ATOM 1290 N N . GLY A 1 160 ? 7.266 9.040 -3.220 1.00 83.19 160 GLY A N 1
ATOM 1291 C CA . GLY A 1 160 ? 8.480 8.226 -3.346 1.00 83.19 160 GLY A CA 1
ATOM 1292 C C . GLY A 1 160 ? 8.355 7.064 -4.344 1.00 83.19 160 GLY A C 1
ATOM 1293 O O . GLY A 1 160 ? 9.310 6.759 -5.053 1.00 83.19 160 GLY A O 1
ATOM 1294 N N . ALA A 1 161 ? 7.183 6.430 -4.439 1.00 83.25 161 ALA A N 1
ATOM 1295 C CA . ALA A 1 161 ? 6.948 5.361 -5.408 1.00 83.25 161 ALA A CA 1
ATOM 1296 C C . ALA A 1 161 ? 6.780 5.899 -6.839 1.00 83.25 161 ALA A C 1
ATOM 1298 O O . ALA A 1 161 ? 7.283 5.294 -7.781 1.00 83.25 161 ALA A O 1
ATOM 1299 N N . TYR A 1 162 ? 6.135 7.055 -7.011 1.00 84.62 162 TYR A N 1
ATOM 1300 C CA . TYR A 1 162 ? 6.061 7.706 -8.323 1.00 84.62 162 TYR A CA 1
ATOM 1301 C C . TYR A 1 162 ? 7.415 8.244 -8.783 1.00 84.62 162 TYR A C 1
ATOM 1303 O O . TYR A 1 162 ? 7.738 8.103 -9.953 1.00 84.62 162 TYR A O 1
ATOM 1311 N N . LEU A 1 163 ? 8.249 8.764 -7.879 1.00 86.69 163 LEU A N 1
ATOM 1312 C CA . LEU A 1 163 ? 9.635 9.132 -8.186 1.00 86.69 163 LEU A CA 1
ATOM 1313 C C . LEU A 1 163 ? 10.442 7.947 -8.709 1.00 86.69 163 LEU A C 1
ATOM 1315 O O . LEU A 1 163 ? 11.185 8.077 -9.678 1.00 86.69 163 LEU A O 1
ATOM 1319 N N . TRP A 1 164 ? 10.264 6.786 -8.082 1.00 88.56 164 TRP A N 1
ATOM 1320 C CA . TRP A 1 164 ? 10.859 5.542 -8.548 1.00 88.56 164 TRP A CA 1
ATOM 1321 C C . TRP A 1 164 ? 10.361 5.166 -9.952 1.00 88.56 164 TRP A C 1
ATOM 1323 O O . TRP A 1 164 ? 11.170 4.847 -10.821 1.00 88.56 164 TRP A O 1
ATOM 1333 N N . LEU A 1 165 ? 9.053 5.273 -10.211 1.00 85.81 165 LEU A N 1
ATOM 1334 C CA . LEU A 1 165 ? 8.480 4.987 -11.529 1.00 85.81 165 LEU A CA 1
ATOM 1335 C C . LEU A 1 165 ? 8.981 5.970 -12.597 1.00 85.81 165 LEU A C 1
ATOM 1337 O O . LEU A 1 165 ? 9.383 5.540 -13.675 1.00 85.81 165 LEU A O 1
ATOM 1341 N N . CYS A 1 166 ? 9.014 7.270 -12.291 1.00 85.81 166 CYS A N 1
ATOM 1342 C CA . CYS A 1 166 ? 9.582 8.297 -13.159 1.00 85.81 166 CYS A CA 1
ATOM 1343 C C . CYS A 1 166 ? 11.040 7.977 -13.483 1.00 85.81 166 CYS A C 1
ATOM 1345 O O . CYS A 1 166 ? 11.419 8.026 -14.647 1.00 85.81 166 CYS A O 1
ATOM 1347 N N . PHE A 1 167 ? 11.841 7.589 -12.487 1.00 84.94 167 PHE A N 1
ATOM 1348 C CA . PHE A 1 167 ? 13.235 7.210 -12.703 1.00 84.94 167 PHE A CA 1
ATOM 1349 C C . PHE A 1 167 ? 13.370 6.036 -13.686 1.00 84.94 167 PHE A C 1
ATOM 1351 O O . PHE A 1 167 ? 14.131 6.139 -14.646 1.00 84.94 167 PHE A O 1
ATOM 1358 N N . ILE A 1 168 ? 12.590 4.961 -13.513 1.00 83.06 168 ILE A N 1
ATOM 1359 C CA . ILE A 1 168 ? 12.581 3.835 -14.465 1.00 83.06 168 ILE A CA 1
ATOM 1360 C C . ILE A 1 168 ? 12.134 4.282 -15.861 1.00 83.06 168 ILE A C 1
ATOM 1362 O O . ILE A 1 168 ? 12.703 3.847 -16.861 1.00 83.06 168 ILE A O 1
ATOM 1366 N N . TRP A 1 169 ? 11.144 5.167 -15.942 1.00 82.62 169 TRP A N 1
ATOM 1367 C CA . TRP A 1 169 ? 10.657 5.703 -17.209 1.00 82.62 169 TRP A CA 1
ATOM 1368 C C . TRP A 1 169 ? 11.729 6.527 -17.942 1.00 82.62 169 TRP A C 1
ATOM 1370 O O . TRP A 1 169 ? 11.921 6.354 -19.143 1.00 82.62 169 TRP A O 1
ATOM 1380 N N . GLY A 1 170 ? 12.500 7.346 -17.220 1.00 80.62 170 GLY A N 1
ATOM 1381 C CA . GLY A 1 170 ? 13.655 8.056 -17.776 1.00 80.62 170 GLY A CA 1
ATOM 1382 C C . GLY A 1 170 ? 14.731 7.106 -18.298 1.00 80.62 170 GLY A C 1
ATOM 1383 O O . GLY A 1 170 ? 15.227 7.282 -19.408 1.00 80.62 170 GLY A O 1
ATOM 1384 N N . VAL A 1 171 ? 15.053 6.053 -17.535 1.00 75.69 171 VAL A N 1
ATOM 1385 C CA . VAL A 1 171 ? 16.013 5.017 -17.963 1.00 75.69 171 VAL A CA 1
ATOM 1386 C C . VAL A 1 171 ? 15.546 4.331 -19.249 1.00 75.69 171 VAL A C 1
ATOM 1388 O O . VAL A 1 171 ? 16.350 4.119 -20.158 1.00 75.69 171 VAL A O 1
ATOM 1391 N N . PHE A 1 172 ? 14.249 4.033 -19.355 1.00 77.19 172 PHE A N 1
ATOM 1392 C CA . PHE A 1 172 ? 13.650 3.438 -20.549 1.00 77.19 172 PHE A CA 1
ATOM 1393 C C . PHE A 1 172 ? 13.817 4.320 -21.794 1.00 77.19 172 PHE A C 1
ATOM 1395 O O . PHE A 1 172 ? 14.285 3.832 -22.822 1.00 77.19 172 PHE A O 1
ATOM 1402 N N . LEU A 1 173 ? 13.491 5.615 -21.702 1.00 75.56 173 LEU A N 1
ATOM 1403 C CA . LEU A 1 173 ? 13.591 6.545 -22.836 1.00 75.56 173 LEU A CA 1
ATOM 1404 C C . LEU A 1 173 ? 15.018 6.670 -23.384 1.00 75.56 173 LEU A C 1
ATOM 1406 O O . LEU A 1 173 ? 15.224 6.857 -24.582 1.00 75.56 173 LEU A O 1
ATOM 1410 N N . VAL A 1 174 ? 16.013 6.533 -22.512 1.00 68.75 174 VAL A N 1
ATOM 1411 C CA . VAL A 1 174 ? 17.424 6.704 -22.869 1.00 68.75 174 VAL A CA 1
ATOM 1412 C C . VAL A 1 174 ? 18.068 5.421 -23.395 1.00 68.75 174 VAL A C 1
ATOM 1414 O O . VAL A 1 174 ? 19.075 5.485 -24.108 1.00 68.75 174 VAL A O 1
ATOM 1417 N N . SER A 1 175 ? 17.472 4.260 -23.108 1.00 62.03 175 SER A N 1
ATOM 1418 C CA . SER A 1 175 ? 17.920 2.944 -23.571 1.00 62.03 175 SER A CA 1
ATOM 1419 C C . SER A 1 175 ? 16.929 2.346 -24.587 1.00 62.03 175 SER A C 1
ATOM 1421 O O . SER A 1 175 ? 16.247 1.364 -24.292 1.00 62.03 175 SER A O 1
ATOM 1423 N N . PRO A 1 176 ? 16.850 2.870 -25.831 1.00 55.00 176 PRO A N 1
ATOM 1424 C CA . PRO A 1 176 ? 15.902 2.387 -26.841 1.00 55.00 176 PRO A CA 1
ATOM 1425 C C . PRO A 1 176 ? 16.184 0.953 -27.332 1.00 55.00 176 PRO A C 1
ATOM 1427 O O . PRO A 1 176 ? 15.417 0.413 -28.124 1.00 55.00 176 PRO A O 1
ATOM 1430 N N . LYS A 1 177 ? 17.269 0.309 -26.875 1.00 55.00 177 LYS A N 1
ATOM 1431 C CA . LYS A 1 177 ? 17.634 -1.073 -27.221 1.00 55.00 177 LYS A CA 1
ATOM 1432 C C . LYS A 1 177 ? 17.668 -1.990 -25.993 1.00 55.00 177 LYS A C 1
ATOM 1434 O O . LYS A 1 177 ? 18.697 -2.600 -25.749 1.00 55.00 177 LYS A O 1
ATOM 1439 N N . GLY A 1 178 ? 16.587 -2.064 -25.208 1.00 52.28 178 GLY A N 1
ATOM 1440 C CA . GLY A 1 178 ? 16.278 -3.178 -24.280 1.00 52.28 178 GLY A CA 1
ATOM 1441 C C . GLY A 1 178 ? 17.387 -3.666 -23.323 1.00 52.28 178 GLY A C 1
ATOM 1442 O O . GLY A 1 178 ? 17.330 -4.798 -22.842 1.00 52.28 178 GLY A O 1
ATOM 1443 N N . GLY A 1 179 ? 18.420 -2.858 -23.084 1.00 50.47 179 GLY A N 1
ATOM 1444 C CA . GLY A 1 179 ? 19.650 -3.268 -22.417 1.00 50.47 179 GLY A CA 1
ATOM 1445 C C . GLY A 1 179 ? 19.564 -3.115 -20.904 1.00 50.47 179 GLY A C 1
ATOM 1446 O O . GLY A 1 179 ? 18.917 -2.200 -20.402 1.00 50.47 179 GLY A O 1
ATOM 1447 N N . CYS A 1 180 ? 20.247 -4.009 -20.187 1.00 53.50 180 CYS A N 1
ATOM 1448 C CA . CYS A 1 180 ? 20.410 -3.958 -18.734 1.00 53.50 180 CYS A CA 1
ATOM 1449 C C . CYS A 1 180 ? 21.097 -2.647 -18.295 1.00 53.50 180 CYS A C 1
ATOM 1451 O O . CYS A 1 180 ? 22.059 -2.216 -18.933 1.00 53.50 180 CYS A O 1
ATOM 1453 N N . PHE A 1 181 ? 20.640 -2.054 -17.185 1.00 54.84 181 PHE A N 1
ATOM 1454 C CA . PHE A 1 181 ? 21.109 -0.770 -16.632 1.00 54.84 181 PHE A CA 1
ATOM 1455 C C . PHE A 1 181 ? 22.621 -0.728 -16.305 1.00 54.84 181 PHE A C 1
ATOM 1457 O O . PHE A 1 181 ? 23.220 0.340 -16.238 1.00 54.84 181 PHE A O 1
ATOM 1464 N N . LEU A 1 182 ? 23.272 -1.884 -16.138 1.00 54.16 182 LEU A N 1
ATOM 1465 C CA . LEU A 1 182 ? 24.675 -2.006 -15.710 1.00 54.16 182 LEU A CA 1
ATOM 1466 C C . LEU A 1 182 ? 25.742 -1.585 -16.752 1.00 54.16 182 LEU A C 1
ATOM 1468 O O . LEU A 1 182 ? 26.928 -1.589 -16.430 1.00 54.16 182 LEU A O 1
ATOM 1472 N N . SER A 1 183 ? 25.376 -1.179 -17.974 1.00 54.72 183 SER A N 1
ATOM 1473 C CA . SER A 1 183 ? 26.323 -0.636 -18.974 1.00 54.72 183 SER A CA 1
ATOM 1474 C C . SER A 1 183 ? 26.476 0.893 -18.811 1.00 54.72 183 SER A C 1
ATOM 1476 O O . SER A 1 183 ? 25.917 1.698 -19.555 1.00 54.72 183 SER A O 1
ATOM 1478 N N . GLY A 1 184 ? 27.161 1.297 -17.738 1.00 52.03 184 GLY A N 1
ATOM 1479 C CA . GLY A 1 184 ? 26.826 2.494 -16.953 1.00 52.03 184 GLY A CA 1
ATOM 1480 C C . GLY A 1 184 ? 27.483 3.860 -17.221 1.00 52.03 184 GLY A C 1
ATOM 1481 O O . GLY A 1 184 ? 27.366 4.701 -16.340 1.00 52.03 184 GLY A O 1
ATOM 1482 N N . SER A 1 185 ? 28.141 4.173 -18.346 1.00 51.88 185 SER A N 1
ATOM 1483 C CA . SER A 1 185 ? 28.752 5.523 -18.517 1.00 51.88 185 SER A CA 1
ATOM 1484 C C . SER A 1 185 ? 28.080 6.419 -19.567 1.00 51.88 185 SER A C 1
ATOM 1486 O O . SER A 1 185 ? 27.846 7.600 -19.319 1.00 51.88 185 SER A O 1
ATOM 1488 N N . LEU A 1 186 ? 27.706 5.874 -20.727 1.00 51.38 186 LEU A N 1
ATOM 1489 C CA . LEU A 1 186 ? 27.139 6.652 -21.841 1.00 51.38 186 LEU A CA 1
ATOM 1490 C C . LEU A 1 186 ? 25.633 6.939 -21.698 1.00 51.38 186 LEU A C 1
ATOM 1492 O O . LEU A 1 186 ? 25.128 7.897 -22.283 1.00 51.38 186 LEU A O 1
ATOM 1496 N N . GLN A 1 187 ? 24.911 6.133 -20.916 1.00 57.69 187 GLN A N 1
ATOM 1497 C CA . GLN A 1 187 ? 23.457 6.251 -20.756 1.00 57.69 187 GLN A CA 1
ATOM 1498 C C . GLN A 1 187 ? 23.061 7.363 -19.770 1.00 57.69 187 GLN A C 1
ATOM 1500 O O . GLN A 1 187 ? 22.130 8.114 -20.035 1.00 57.69 187 GLN A O 1
ATOM 1505 N N . PHE A 1 188 ? 23.799 7.552 -18.673 1.00 54.56 188 PHE A N 1
ATOM 1506 C CA . PHE A 1 188 ? 23.455 8.558 -17.659 1.00 54.56 188 PHE A CA 1
ATOM 1507 C C . PHE A 1 188 ? 23.525 10.003 -18.193 1.00 54.56 188 PHE A C 1
ATOM 1509 O O . PHE A 1 188 ? 22.658 10.821 -17.893 1.00 54.56 188 PHE A O 1
ATOM 1516 N N . ASN A 1 189 ? 24.502 10.310 -19.055 1.00 53.38 189 ASN A N 1
ATOM 1517 C CA . ASN A 1 189 ? 24.665 11.658 -19.610 1.00 53.38 189 ASN A CA 1
ATOM 1518 C C . ASN A 1 189 ? 23.544 12.031 -20.605 1.00 53.38 189 ASN A C 1
ATOM 1520 O O . ASN A 1 189 ? 23.107 13.177 -20.654 1.00 53.38 189 ASN A O 1
ATOM 1524 N N . ARG A 1 190 ? 23.003 11.053 -21.353 1.00 58.91 190 ARG A N 1
ATOM 1525 C CA . ARG A 1 190 ? 21.813 11.274 -22.198 1.00 58.91 190 ARG A CA 1
ATOM 1526 C C . ARG A 1 190 ? 20.553 11.524 -21.373 1.00 58.91 190 ARG A C 1
ATOM 1528 O O . ARG A 1 190 ? 19.742 12.356 -21.763 1.00 58.91 190 ARG A O 1
ATOM 1535 N N . LEU A 1 191 ? 20.419 10.850 -20.234 1.00 60.00 191 LEU A N 1
ATOM 1536 C CA . LEU A 1 191 ? 19.291 10.996 -19.308 1.00 60.00 191 LEU A CA 1
ATOM 1537 C C . LEU A 1 191 ? 19.193 12.404 -18.717 1.00 60.00 191 LEU A C 1
ATOM 1539 O O . LEU A 1 191 ? 18.099 12.944 -18.594 1.00 60.00 191 LEU A O 1
ATOM 1543 N N . LEU A 1 192 ? 20.337 13.028 -18.435 1.00 60.69 192 LEU A N 1
ATOM 1544 C CA . LEU A 1 192 ? 20.413 14.431 -18.022 1.00 60.69 192 LEU A CA 1
ATOM 1545 C C . LEU A 1 192 ? 20.168 15.422 -19.177 1.00 60.69 192 LEU A C 1
ATOM 1547 O O . LEU A 1 192 ? 19.793 16.562 -18.919 1.00 60.69 192 LEU A O 1
ATOM 1551 N N . SER A 1 193 ? 20.362 15.004 -20.433 1.00 60.81 193 SER A N 1
ATOM 1552 C CA . SER A 1 193 ? 20.183 15.854 -21.625 1.00 60.81 193 SER A CA 1
ATOM 1553 C C . SER A 1 193 ? 18.752 15.900 -22.180 1.00 60.81 193 SER A C 1
ATOM 1555 O O . SER A 1 193 ? 18.450 16.762 -23.008 1.00 60.81 193 SER A O 1
ATOM 1557 N N . ASP A 1 194 ? 17.873 14.984 -21.757 1.00 66.56 194 ASP A N 1
ATOM 1558 C CA . ASP A 1 194 ? 16.493 14.929 -22.243 1.00 66.56 194 ASP A CA 1
ATOM 1559 C C . ASP A 1 194 ? 15.676 16.110 -21.691 1.00 66.56 194 ASP A C 1
ATOM 1561 O O . ASP A 1 194 ? 15.499 16.274 -20.478 1.00 66.56 194 ASP A O 1
ATOM 1565 N N . ARG A 1 195 ? 15.170 16.944 -22.609 1.00 67.88 195 ARG A N 1
ATOM 1566 C CA . ARG A 1 195 ? 14.501 18.214 -22.296 1.00 67.88 195 ARG A CA 1
ATOM 1567 C C . ARG A 1 195 ? 13.188 18.032 -21.536 1.00 67.88 195 ARG A C 1
ATOM 1569 O O . ARG A 1 195 ? 12.742 18.987 -20.905 1.00 67.88 195 ARG A O 1
ATOM 1576 N N . LEU A 1 196 ? 12.573 16.847 -21.583 1.00 70.06 196 LEU A N 1
ATOM 1577 C CA . LEU A 1 196 ? 11.309 16.575 -20.889 1.00 70.06 196 LEU A CA 1
ATOM 1578 C C . LEU A 1 196 ? 11.505 15.878 -19.533 1.00 70.06 196 LEU A C 1
ATOM 1580 O O . LEU A 1 196 ? 10.769 16.154 -18.589 1.00 70.06 196 LEU A O 1
ATOM 1584 N N . PHE A 1 197 ? 12.493 14.987 -19.412 1.00 74.31 197 PHE A N 1
ATOM 1585 C CA . PHE A 1 197 ? 12.669 14.145 -18.224 1.00 74.31 197 PHE A CA 1
ATOM 1586 C C . PHE A 1 197 ? 13.179 14.922 -17.004 1.00 74.31 197 PHE A C 1
ATOM 1588 O O . PHE A 1 197 ? 12.600 14.828 -15.918 1.00 74.31 197 PHE A O 1
ATOM 1595 N N . LEU A 1 198 ? 14.247 15.708 -17.178 1.00 74.88 198 LEU A N 1
ATOM 1596 C CA . LEU A 1 198 ? 14.889 16.439 -16.087 1.00 74.88 198 LEU A CA 1
ATOM 1597 C C . LEU A 1 198 ? 13.934 17.392 -15.336 1.00 74.88 198 LEU A C 1
ATOM 1599 O O . LEU A 1 198 ? 13.900 17.316 -14.105 1.00 74.88 198 LEU A O 1
ATOM 1603 N N . PRO A 1 199 ? 13.117 18.240 -16.000 1.00 78.00 199 PRO A N 1
ATOM 1604 C CA . PRO A 1 199 ? 12.189 19.114 -15.283 1.00 78.00 199 PRO A CA 1
ATOM 1605 C C . PRO A 1 199 ? 11.100 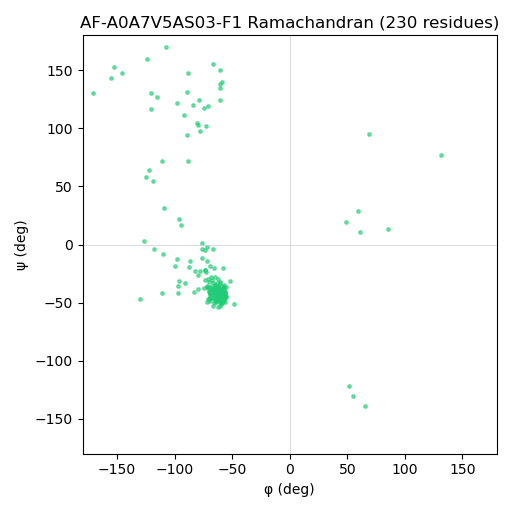18.338 -14.528 1.00 78.00 199 PRO A C 1
ATOM 1607 O O . PRO A 1 199 ? 10.766 18.714 -13.407 1.00 78.00 199 PRO A O 1
ATOM 1610 N N . ILE A 1 200 ? 10.586 17.229 -15.080 1.00 77.94 200 ILE A N 1
ATOM 1611 C CA . ILE A 1 200 ? 9.575 16.388 -14.412 1.00 77.94 200 ILE A CA 1
ATOM 1612 C C . ILE A 1 200 ? 10.165 15.719 -13.167 1.00 77.94 200 ILE A C 1
ATOM 1614 O O . ILE A 1 200 ? 9.550 15.734 -12.099 1.00 77.94 200 ILE A O 1
ATOM 1618 N N . PHE A 1 201 ? 11.369 15.153 -13.283 1.00 78.19 201 PHE A N 1
ATOM 1619 C CA . PHE A 1 201 ? 12.047 14.502 -12.166 1.00 78.19 201 PHE A CA 1
ATOM 1620 C C . PHE A 1 201 ? 12.368 15.499 -11.045 1.00 78.19 201 PHE A C 1
ATOM 1622 O O . PHE A 1 201 ? 12.055 15.234 -9.884 1.00 78.19 201 PHE A O 1
ATOM 1629 N N . VAL A 1 202 ? 12.920 16.671 -11.381 1.00 81.06 202 VAL A N 1
ATOM 1630 C CA . VAL A 1 202 ? 13.204 17.733 -10.403 1.00 81.06 202 VAL A CA 1
ATOM 1631 C C . VAL A 1 202 ? 11.920 18.213 -9.728 1.00 81.06 202 VAL A C 1
ATOM 1633 O O . VAL A 1 202 ? 11.874 18.270 -8.500 1.00 81.06 202 VAL A O 1
ATOM 1636 N N . ALA A 1 203 ? 10.852 18.472 -10.490 1.00 81.50 203 ALA A N 1
ATOM 1637 C CA . ALA A 1 203 ? 9.563 18.868 -9.928 1.00 81.50 203 ALA A CA 1
ATOM 1638 C C . ALA A 1 203 ? 9.022 17.815 -8.947 1.00 81.50 203 ALA A C 1
ATOM 1640 O O . ALA A 1 203 ? 8.611 18.155 -7.838 1.00 81.50 203 ALA A O 1
ATOM 1641 N N . ALA A 1 204 ? 9.086 16.529 -9.299 1.00 78.81 204 ALA A N 1
ATOM 1642 C CA . ALA A 1 204 ? 8.644 15.448 -8.426 1.00 78.81 204 ALA A CA 1
ATOM 1643 C C . ALA A 1 204 ? 9.493 15.339 -7.142 1.00 78.81 204 ALA A C 1
ATOM 1645 O O . ALA A 1 204 ? 8.950 15.078 -6.064 1.00 78.81 204 ALA A O 1
ATOM 1646 N N . VAL A 1 205 ? 10.811 15.572 -7.222 1.00 82.50 205 VAL A N 1
ATOM 1647 C CA . VAL A 1 205 ? 11.705 15.585 -6.050 1.00 82.50 205 VAL A CA 1
ATOM 1648 C C . VAL A 1 205 ? 11.379 16.770 -5.141 1.00 82.50 205 VAL A C 1
ATOM 1650 O O . VAL A 1 205 ? 11.298 16.597 -3.922 1.00 82.50 205 VAL A O 1
ATOM 1653 N N . CYS A 1 206 ? 11.123 17.948 -5.713 1.00 82.25 206 CYS A N 1
ATOM 1654 C CA . CYS A 1 206 ? 10.678 19.125 -4.969 1.00 82.25 206 CYS A CA 1
ATOM 1655 C C . CYS A 1 206 ? 9.340 18.871 -4.264 1.00 82.25 206 CYS A C 1
ATOM 1657 O O . CYS A 1 206 ? 9.218 19.153 -3.073 1.00 82.25 206 CYS A O 1
ATOM 1659 N N . VAL A 1 207 ? 8.366 18.270 -4.956 1.00 82.56 207 VAL A N 1
ATOM 1660 C CA . VAL A 1 207 ? 7.063 17.899 -4.381 1.00 82.56 207 VAL A CA 1
ATOM 1661 C C . VAL A 1 207 ? 7.229 16.904 -3.229 1.00 82.56 207 VAL A C 1
ATOM 1663 O O . VAL A 1 207 ? 6.630 17.088 -2.170 1.00 82.56 207 VAL A O 1
ATOM 1666 N N . TYR A 1 208 ? 8.080 15.884 -3.383 1.00 82.94 208 TYR A N 1
ATOM 1667 C CA . TYR A 1 208 ? 8.401 14.950 -2.299 1.00 82.94 208 TYR A CA 1
ATOM 1668 C C . TYR A 1 208 ? 9.022 15.663 -1.090 1.00 82.94 208 TYR A C 1
ATOM 1670 O O . TYR A 1 208 ? 8.611 15.423 0.046 1.00 82.94 208 TYR A O 1
ATOM 1678 N N . GLY A 1 209 ? 9.993 16.553 -1.325 1.00 76.19 209 GLY A N 1
ATOM 1679 C CA . GLY A 1 209 ? 10.620 17.356 -0.276 1.00 76.19 209 GLY A CA 1
ATOM 1680 C C . GLY A 1 209 ? 9.602 18.220 0.468 1.00 76.19 209 GLY A C 1
ATOM 1681 O O . GLY A 1 209 ? 9.573 18.203 1.696 1.00 76.19 209 GLY A O 1
ATOM 1682 N N . MET A 1 210 ? 8.720 18.895 -0.270 1.00 84.81 210 MET A N 1
ATOM 1683 C CA . MET A 1 210 ? 7.656 19.732 0.279 1.00 84.81 210 MET A CA 1
ATOM 1684 C C . MET A 1 210 ? 6.700 18.926 1.161 1.00 84.81 210 MET A C 1
ATOM 1686 O O . MET A 1 210 ? 6.509 19.282 2.322 1.00 84.81 210 MET A O 1
ATOM 1690 N N . PHE A 1 211 ? 6.149 17.812 0.661 1.00 83.06 211 PHE A N 1
ATOM 1691 C CA . PHE A 1 211 ? 5.267 16.961 1.466 1.00 83.06 211 PHE A CA 1
ATOM 1692 C C . PHE A 1 211 ? 5.976 16.451 2.715 1.00 83.06 211 PHE A C 1
ATOM 1694 O O . PHE A 1 211 ? 5.431 16.551 3.808 1.00 83.06 211 PHE A O 1
ATOM 1701 N N . LYS A 1 212 ? 7.217 15.980 2.591 1.00 81.56 212 LYS A N 1
ATOM 1702 C CA . LYS A 1 212 ? 7.979 15.483 3.737 1.00 81.56 212 LYS A CA 1
ATOM 1703 C C . LYS A 1 212 ? 8.192 16.561 4.806 1.00 81.56 212 LYS A C 1
ATOM 1705 O O . LYS A 1 212 ? 8.037 16.267 5.989 1.00 81.56 212 LYS A O 1
ATOM 1710 N N . VAL A 1 213 ? 8.507 17.794 4.399 1.00 84.62 213 VAL A N 1
ATOM 1711 C CA . VAL A 1 213 ? 8.653 18.937 5.314 1.00 84.62 213 VAL A CA 1
ATOM 1712 C C . VAL A 1 213 ? 7.323 19.270 5.989 1.00 84.62 213 VAL A C 1
ATOM 1714 O O . VAL A 1 213 ? 7.288 19.363 7.213 1.00 84.62 213 VAL A O 1
ATOM 1717 N N . ILE A 1 214 ? 6.229 19.387 5.229 1.00 82.19 214 ILE A N 1
ATOM 1718 C CA . ILE A 1 214 ? 4.889 19.677 5.770 1.00 82.19 214 ILE A CA 1
ATOM 1719 C C . ILE A 1 214 ? 4.483 18.619 6.805 1.00 82.19 214 ILE A C 1
ATOM 1721 O O . ILE A 1 214 ? 4.058 18.948 7.911 1.00 82.19 214 ILE A O 1
ATOM 1725 N N . GLU A 1 215 ? 4.672 17.341 6.480 1.00 83.75 215 GLU A N 1
ATOM 1726 C CA . GLU A 1 215 ? 4.367 16.225 7.376 1.00 83.75 215 GLU A CA 1
ATOM 1727 C C . GLU A 1 215 ? 5.235 16.230 8.650 1.00 83.75 215 GLU A C 1
ATOM 1729 O O . GLU A 1 215 ? 4.765 15.858 9.730 1.00 83.75 215 GLU A O 1
ATOM 1734 N N . ASP A 1 216 ? 6.512 16.615 8.547 1.00 84.69 216 ASP A N 1
ATOM 1735 C CA . ASP A 1 216 ? 7.415 16.740 9.695 1.00 84.69 216 ASP A CA 1
ATOM 1736 C C . ASP A 1 216 ? 7.017 17.920 10.600 1.00 84.69 216 ASP A C 1
ATOM 1738 O O . ASP A 1 216 ? 6.993 17.759 11.825 1.00 84.69 216 ASP A O 1
ATOM 1742 N N . VAL A 1 217 ? 6.643 19.068 10.021 1.00 84.31 217 VAL A N 1
ATOM 1743 C CA . VAL A 1 217 ? 6.153 20.247 10.755 1.00 84.31 217 VAL A CA 1
ATOM 1744 C C . VAL A 1 217 ? 4.865 19.913 11.503 1.00 84.31 217 VAL A C 1
ATOM 1746 O O . VAL A 1 217 ? 4.823 20.036 12.727 1.00 84.31 217 VAL A O 1
ATOM 1749 N N . HIS A 1 218 ? 3.855 19.391 10.805 1.00 80.12 218 HIS A N 1
ATOM 1750 C CA . HIS A 1 218 ? 2.545 19.108 11.394 1.00 80.12 218 HIS A CA 1
ATOM 1751 C C . HIS A 1 218 ? 2.631 18.070 12.524 1.00 80.12 218 HIS A C 1
ATOM 1753 O O . HIS A 1 218 ? 2.041 18.223 13.593 1.00 80.12 218 HIS A O 1
ATOM 1759 N N . LYS A 1 219 ? 3.463 17.033 12.352 1.00 79.62 219 LYS A N 1
ATOM 1760 C CA . LYS A 1 219 ? 3.707 16.039 13.405 1.00 79.62 219 LYS A CA 1
ATOM 1761 C C . LYS A 1 219 ? 4.396 16.635 14.633 1.00 79.62 219 LYS A C 1
ATOM 1763 O O . LYS A 1 219 ? 4.163 16.172 15.752 1.00 79.62 219 LYS A O 1
ATOM 1768 N N . ASN A 1 220 ? 5.284 17.606 14.440 1.00 82.69 220 ASN A N 1
ATOM 1769 C CA . ASN A 1 220 ? 5.939 18.292 15.547 1.00 82.69 220 ASN A CA 1
ATOM 1770 C C . ASN A 1 220 ? 4.966 19.221 16.285 1.00 82.69 220 ASN A C 1
ATOM 1772 O O . ASN A 1 220 ? 5.032 19.279 17.511 1.00 82.69 220 ASN A O 1
ATOM 1776 N N . GLU A 1 221 ? 4.040 19.877 15.584 1.00 82.19 221 GLU A N 1
ATOM 1777 C CA . GLU A 1 221 ? 2.970 20.675 16.197 1.00 82.19 221 GLU A CA 1
ATOM 1778 C C . GLU A 1 221 ? 2.008 19.823 17.030 1.00 82.19 221 GLU A C 1
ATOM 1780 O O . GLU A 1 221 ? 1.773 20.131 18.194 1.00 82.19 221 GLU A O 1
ATOM 1785 N N . GLU A 1 222 ? 1.523 18.705 16.492 1.00 76.19 222 GLU A N 1
ATOM 1786 C CA . GLU A 1 222 ? 0.707 17.722 17.222 1.00 76.19 222 GLU A CA 1
ATOM 1787 C C . GLU A 1 222 ? 1.422 17.204 18.480 1.00 76.19 222 GLU A C 1
ATOM 1789 O O . GLU A 1 222 ? 0.856 17.176 19.572 1.00 76.19 222 GLU A O 1
ATOM 1794 N N . LYS A 1 223 ? 2.711 16.855 18.363 1.00 76.44 223 LYS A N 1
ATOM 1795 C CA . LYS A 1 223 ? 3.525 16.450 19.520 1.00 76.44 223 LYS A CA 1
ATOM 1796 C C . LYS A 1 223 ? 3.685 17.563 20.550 1.00 76.44 223 LYS A C 1
ATOM 1798 O O . LYS A 1 223 ? 3.816 17.246 21.728 1.00 76.44 223 LYS A O 1
ATOM 1803 N N . ARG A 1 224 ? 3.737 18.831 20.127 1.00 77.12 224 ARG A N 1
ATOM 1804 C CA . ARG A 1 224 ? 3.769 19.985 21.035 1.00 77.12 224 ARG A CA 1
ATOM 1805 C C . ARG A 1 224 ? 2.428 20.133 21.753 1.00 77.12 224 ARG A C 1
ATOM 1807 O O . ARG A 1 224 ? 2.440 20.168 22.977 1.00 77.12 224 ARG A O 1
ATOM 1814 N N . LYS A 1 225 ? 1.303 20.083 21.027 1.00 76.75 225 LYS A N 1
ATOM 1815 C CA . LYS A 1 225 ? -0.061 20.102 21.595 1.00 76.75 225 LYS A CA 1
ATOM 1816 C C . LYS A 1 225 ? -0.289 18.969 22.603 1.00 76.75 225 LYS A C 1
ATOM 1818 O O . LYS A 1 225 ? -0.841 19.196 23.669 1.00 76.75 225 LYS A O 1
ATOM 1823 N N . ALA A 1 226 ? 0.203 17.764 22.310 1.00 71.81 226 ALA A N 1
ATOM 1824 C CA . ALA A 1 226 ? 0.097 16.613 23.209 1.00 71.81 226 ALA A CA 1
ATOM 1825 C C . ALA A 1 226 ? 1.039 16.674 24.430 1.00 71.81 226 ALA A C 1
ATOM 1827 O O . ALA A 1 226 ? 0.801 15.977 25.414 1.00 71.81 226 ALA A O 1
ATOM 1828 N N . LYS A 1 227 ? 2.130 17.455 24.369 1.00 72.88 227 LYS A N 1
ATOM 1829 C CA . LYS A 1 227 ? 3.128 17.575 25.450 1.00 72.88 227 LYS A CA 1
ATOM 1830 C C . LYS A 1 227 ? 2.939 18.796 26.347 1.00 72.88 227 LYS A C 1
ATOM 1832 O O . LYS A 1 227 ? 3.570 18.848 27.397 1.00 72.88 227 LYS A O 1
ATOM 1837 N N . GLY A 1 228 ? 2.107 19.760 25.972 1.00 57.75 228 GLY A N 1
ATOM 1838 C CA . GLY A 1 228 ? 1.833 20.905 26.822 1.00 57.75 228 GLY A CA 1
ATOM 1839 C C . GLY A 1 228 ? 0.699 21.765 26.295 1.00 57.75 228 GLY A C 1
ATOM 1840 O O . GLY A 1 228 ? 0.751 22.187 25.142 1.00 57.75 228 GLY A O 1
ATOM 1841 N N . ILE A 1 229 ? -0.238 22.048 27.211 1.00 51.81 229 ILE A N 1
ATOM 1842 C CA . ILE A 1 229 ? -1.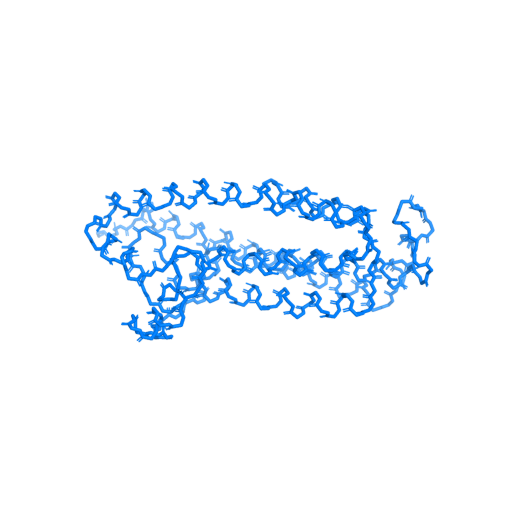086 23.246 27.351 1.00 51.81 229 ILE A CA 1
ATOM 1843 C C . ILE A 1 229 ? -2.575 22.879 27.548 1.00 51.81 229 ILE A C 1
ATOM 1845 O O . ILE A 1 229 ? -3.415 23.000 26.663 1.00 51.81 229 ILE A O 1
ATOM 1849 N N . GLN A 1 230 ? -2.903 22.456 28.775 1.00 39.47 230 GLN A N 1
ATOM 1850 C CA . GLN A 1 230 ? -3.969 23.131 29.514 1.00 39.47 230 GLN A CA 1
ATOM 1851 C C . GLN A 1 230 ? -3.362 24.474 29.947 1.00 39.47 230 GLN A C 1
ATOM 1853 O O . GLN A 1 230 ? -2.521 24.486 30.842 1.00 39.47 230 GLN A O 1
ATOM 1858 N N . PHE A 1 231 ? -3.683 25.580 29.272 1.00 40.38 231 PHE A N 1
ATOM 1859 C CA . PHE A 1 231 ? -3.535 26.889 29.913 1.00 40.38 231 PHE A CA 1
ATOM 1860 C C . PHE A 1 231 ? -4.781 27.040 30.782 1.00 40.38 231 PHE A C 1
ATOM 1862 O O . PHE A 1 231 ? -5.886 27.182 30.260 1.00 40.38 231 PHE A O 1
ATOM 1869 N N . SER A 1 232 ? -4.582 26.867 32.088 1.00 33.81 232 SER A N 1
ATOM 1870 C CA . SER A 1 232 ? -5.416 27.476 33.124 1.00 33.81 232 SER A CA 1
ATOM 1871 C C . SER A 1 232 ? -5.413 28.990 32.976 1.00 33.81 232 SER A C 1
ATOM 1873 O O . SER A 1 232 ? -4.302 29.506 32.701 1.00 33.81 232 SER A O 1
#